Protein AF-A0A3D1VRJ7-F1 (afdb_monomer_lite)

Sequence (347 aa):
MGKGKKTLSARERKLKEERRQKNRKARIVAKWKRAGVITTIAVLILAVLVGIYALTRTVIQNTGIVLRNRVAMSSDNFEVDAAMLSYYFYETYQNEVAAQTNVLYTGIDSARSLKEQDYTSMITWFDFFMDKTTARVSDILLYAEGAKAANTILEDADKKSVDDKLASLAQKAKEKDVSLNTYIASVYGRGVKQKDIRRAMELEILSDKHYQTLDTVHEYTDEELETYYEENAHLIKYAAYKAYTIYDSGITDEENKALAEELAATKSPEEFDTWLATYIPTLYTEANMPSEENIAKMIADTMVKEYSFQSGTALDTFLFETAKNENETTVVTENGRNTVYMVVTLP

Secondary structure (DSSP, 8-state):
---HHHHHHHHHHHHHHHHHHHHHHHHHHHHHHHHHHHHHHHHHHHHHHHHHHHHHHHHHHHHTHHHHTSEEEE-SS-EEEHHHHHHHHHHHHHHHHHT---GGGTT--TTS-GGGSBSSSS-BHHHHHHHHHHHHHHHHHHHHHHHHHTT----HHHHHHHHHHHHHHHHHHHHTTS-HHHHHHHHH-TT--HHHHHHHHHHHHHHHHHHHHHHTS----HHHHHHHHHHTHHHH--EEEEEEE---TTS-HHHHHHHHHHHHT--SHHHHHHHHHHHGGGGS-GGGPPPHHHHHHHHHTTEEEEEPP-SS-HHHHHHHSTT--TT-EEEEEETTEEEEEEEEE--

pLDDT: mean 81.77, std 13.45, range [44.31, 98.31]

Radius of gyration: 44.02 Å; chains: 1; bounding box: 106×58×134 Å

Structure (mmCIF, N/CA/C/O backbone):
data_AF-A0A3D1VRJ7-F1
#
_entry.id   AF-A0A3D1VRJ7-F1
#
loop_
_atom_site.group_PDB
_atom_site.id
_atom_site.type_symbol
_atom_site.label_atom_id
_atom_site.label_alt_id
_atom_site.label_comp_id
_atom_site.label_asym_id
_atom_site.label_entity_id
_atom_site.label_seq_id
_atom_site.pdbx_PDB_ins_code
_atom_site.Cartn_x
_atom_site.Cartn_y
_atom_site.Cartn_z
_atom_site.occupancy
_atom_site.B_iso_or_equiv
_atom_site.auth_seq_id
_atom_site.auth_comp_id
_atom_site.auth_asym_id
_atom_site.auth_atom_id
_atom_site.pdbx_PDB_model_num
ATOM 1 N N . MET A 1 1 ? 81.695 -31.720 -79.069 1.00 44.31 1 MET A N 1
ATOM 2 C CA . MET A 1 1 ? 81.554 -31.305 -77.651 1.00 44.31 1 MET A CA 1
ATOM 3 C C . MET A 1 1 ? 80.343 -30.386 -77.494 1.00 44.31 1 MET A C 1
ATOM 5 O O . MET A 1 1 ? 80.286 -29.342 -78.129 1.00 44.31 1 MET A O 1
ATOM 9 N N . GLY A 1 2 ? 79.334 -30.803 -76.721 1.00 53.09 2 GLY A N 1
ATOM 10 C CA . GLY A 1 2 ? 78.025 -30.145 -76.625 1.00 53.09 2 GLY A CA 1
ATOM 11 C C . GLY A 1 2 ? 77.919 -29.088 -75.520 1.00 53.09 2 GLY A C 1
ATOM 12 O O . GLY A 1 2 ? 77.794 -29.434 -74.347 1.00 53.09 2 GLY A O 1
ATOM 13 N N . LYS A 1 3 ? 77.877 -27.804 -75.901 1.00 50.84 3 LYS A N 1
ATOM 14 C CA . LYS A 1 3 ? 77.525 -26.689 -74.994 1.00 50.84 3 LYS A CA 1
ATOM 15 C C . LYS A 1 3 ? 76.262 -25.904 -75.411 1.00 50.84 3 LYS A C 1
ATOM 17 O O . LYS A 1 3 ? 75.680 -25.235 -74.568 1.00 50.84 3 LYS A O 1
ATOM 22 N N . GLY A 1 4 ? 75.761 -26.058 -76.645 1.00 52.66 4 GLY A N 1
ATOM 23 C CA . GLY A 1 4 ? 74.602 -25.297 -77.163 1.00 52.66 4 GLY A CA 1
ATOM 24 C C . GLY A 1 4 ? 73.203 -25.876 -76.880 1.00 52.66 4 GLY A C 1
ATOM 25 O O . GLY A 1 4 ? 72.240 -25.126 -76.765 1.00 52.66 4 GLY A O 1
ATOM 26 N N . LYS A 1 5 ? 73.056 -27.199 -76.701 1.00 49.56 5 LYS A N 1
ATOM 27 C CA . LYS A 1 5 ? 71.742 -27.820 -76.405 1.00 49.56 5 LYS A CA 1
ATOM 28 C C . LYS A 1 5 ? 71.287 -27.648 -74.947 1.00 49.56 5 LYS A C 1
ATOM 30 O O . LYS A 1 5 ? 70.096 -27.731 -74.667 1.00 49.56 5 LYS A O 1
ATOM 35 N N . LYS A 1 6 ? 72.209 -27.376 -74.013 1.00 53.31 6 LYS A N 1
ATOM 36 C CA . LYS A 1 6 ? 71.880 -27.198 -72.585 1.00 53.31 6 LYS A CA 1
ATOM 37 C C . LYS A 1 6 ? 71.260 -25.823 -72.282 1.00 53.31 6 LYS A C 1
ATOM 39 O O . LYS A 1 6 ? 70.408 -25.733 -71.403 1.00 53.31 6 LYS A O 1
ATOM 44 N N . THR A 1 7 ? 71.603 -24.770 -73.026 1.00 53.84 7 THR A N 1
ATOM 45 C CA . THR A 1 7 ? 71.173 -23.386 -72.738 1.00 53.84 7 THR A CA 1
ATOM 46 C C . THR A 1 7 ? 69.763 -23.060 -73.249 1.00 53.84 7 THR A C 1
ATOM 48 O O . THR A 1 7 ? 68.996 -22.422 -72.528 1.00 53.84 7 THR A O 1
ATOM 51 N N . LEU A 1 8 ? 69.369 -23.573 -74.422 1.00 55.50 8 LEU A N 1
ATOM 52 C CA . LEU A 1 8 ? 67.988 -23.488 -74.935 1.00 55.50 8 LEU A CA 1
ATOM 53 C C . LEU A 1 8 ? 66.992 -24.194 -73.999 1.00 55.50 8 LEU A C 1
ATOM 55 O O . LEU A 1 8 ? 65.990 -23.601 -73.603 1.00 55.50 8 LEU A O 1
ATOM 59 N N . SER A 1 9 ? 67.340 -25.393 -73.512 1.00 63.19 9 SER A N 1
ATOM 60 C CA . SER A 1 9 ? 66.503 -26.124 -72.548 1.00 63.19 9 SER A CA 1
ATOM 61 C C . SER A 1 9 ? 66.367 -25.421 -71.190 1.00 63.19 9 SER A C 1
ATOM 63 O O . SER A 1 9 ? 65.357 -25.581 -70.507 1.00 63.19 9 SER A O 1
ATOM 65 N N . ALA A 1 10 ? 67.360 -24.621 -70.785 1.00 65.31 10 ALA A N 1
ATOM 66 C CA . ALA A 1 10 ? 67.327 -23.886 -69.522 1.00 65.31 10 ALA A CA 1
ATOM 67 C C . ALA A 1 10 ? 66.429 -22.641 -69.612 1.00 65.31 10 ALA A C 1
ATOM 69 O O . ALA A 1 10 ? 65.704 -22.329 -68.667 1.00 65.31 10 ALA A O 1
ATOM 70 N N . ARG A 1 11 ? 66.435 -21.949 -70.760 1.00 68.88 11 ARG A N 1
ATOM 71 C CA . ARG A 1 11 ? 65.613 -20.753 -71.002 1.00 68.88 11 ARG A CA 1
ATOM 72 C C . ARG A 1 11 ? 64.124 -21.092 -71.124 1.00 68.88 11 ARG A C 1
ATOM 74 O O . ARG A 1 11 ? 63.294 -20.401 -70.542 1.00 68.88 11 ARG A O 1
ATOM 81 N N . GLU A 1 12 ? 63.790 -22.195 -71.792 1.00 71.69 12 GLU A N 1
ATOM 82 C CA . GLU A 1 12 ? 62.411 -22.701 -71.878 1.00 71.69 12 GLU A CA 1
ATOM 83 C C . GLU A 1 12 ? 61.874 -23.177 -70.522 1.00 71.69 12 GLU A C 1
ATOM 85 O O . GLU A 1 12 ? 60.715 -22.920 -70.187 1.00 71.69 12 GLU A O 1
ATOM 90 N N . ARG A 1 13 ? 62.720 -23.820 -69.703 1.00 70.44 13 ARG A N 1
ATOM 91 C CA . ARG A 1 13 ? 62.372 -24.204 -68.325 1.00 70.44 13 ARG A CA 1
ATOM 92 C C . ARG A 1 13 ? 62.087 -22.979 -67.455 1.00 70.44 13 ARG A C 1
ATOM 94 O O . ARG A 1 13 ? 61.030 -22.947 -66.830 1.00 70.44 13 ARG A O 1
ATOM 101 N N . LYS A 1 14 ? 62.938 -21.945 -67.507 1.00 75.25 14 LYS A N 1
ATOM 102 C CA . LYS A 1 14 ? 62.710 -20.672 -66.798 1.00 75.25 14 LYS A CA 1
ATOM 103 C C . LYS A 1 14 ? 61.413 -19.986 -67.226 1.00 75.25 14 LYS A C 1
ATOM 105 O O . LYS A 1 14 ? 60.612 -19.625 -66.373 1.00 75.25 14 LYS A O 1
ATOM 110 N N . LEU A 1 15 ? 61.138 -19.887 -68.529 1.00 76.25 15 LEU A N 1
ATOM 111 C CA . LEU A 1 15 ? 59.898 -19.278 -69.030 1.00 76.25 15 LEU A CA 1
ATOM 112 C C . LEU A 1 15 ? 58.645 -20.055 -68.577 1.00 76.25 15 LEU A C 1
ATOM 114 O O . LEU A 1 15 ? 57.605 -19.474 -68.257 1.00 76.25 15 LEU A O 1
ATOM 118 N N . LYS A 1 16 ? 58.730 -21.391 -68.535 1.00 76.12 16 LYS A N 1
ATOM 119 C CA . LYS A 1 16 ? 57.643 -22.261 -68.066 1.00 76.12 16 LYS A CA 1
ATOM 120 C C . LYS A 1 16 ? 57.446 -22.147 -66.552 1.00 76.12 16 LYS A C 1
ATOM 122 O O . LYS A 1 16 ? 56.304 -22.166 -66.094 1.00 76.12 16 LYS A O 1
ATOM 127 N N . GLU A 1 17 ? 58.522 -21.992 -65.786 1.00 75.12 17 GLU A N 1
ATOM 128 C CA . GLU A 1 17 ? 58.489 -21.717 -64.346 1.00 75.12 17 GLU A CA 1
ATOM 129 C C . GLU A 1 17 ? 57.918 -20.331 -64.038 1.00 75.12 17 GLU A C 1
ATOM 131 O O . GLU A 1 17 ? 57.032 -20.231 -63.193 1.00 75.12 17 GLU A O 1
ATOM 136 N N . GLU A 1 18 ? 58.302 -19.289 -64.774 1.00 76.75 18 GLU A N 1
ATOM 137 C CA . GLU A 1 18 ? 57.740 -17.939 -64.650 1.00 76.75 18 GLU A CA 1
ATOM 138 C C . GLU A 1 18 ? 56.249 -17.907 -64.999 1.00 76.75 18 GLU A C 1
ATOM 140 O O . GLU A 1 18 ? 55.449 -17.342 -64.251 1.00 76.75 18 GLU A O 1
ATOM 145 N N . ARG A 1 19 ? 55.826 -18.585 -66.078 1.00 72.75 19 ARG A N 1
ATOM 146 C CA . ARG A 1 19 ? 54.397 -18.753 -66.402 1.00 72.75 19 ARG A CA 1
ATOM 147 C C . ARG A 1 19 ? 53.654 -19.520 -65.310 1.00 72.75 19 ARG A C 1
ATOM 149 O O . ARG A 1 19 ? 52.539 -19.141 -64.954 1.00 72.75 19 ARG A O 1
ATOM 156 N N . ARG A 1 20 ? 54.254 -20.568 -64.734 1.00 73.69 20 ARG A N 1
ATOM 157 C CA . ARG A 1 20 ? 53.674 -21.316 -63.603 1.00 73.69 20 ARG A CA 1
ATOM 158 C C . ARG A 1 20 ? 53.580 -20.458 -62.344 1.00 73.69 20 ARG A C 1
ATOM 160 O O . ARG A 1 20 ? 52.551 -20.504 -61.676 1.00 73.69 20 ARG A O 1
ATOM 167 N N . GLN A 1 21 ? 54.588 -19.644 -62.044 1.00 73.94 21 GLN A N 1
ATOM 168 C CA . GLN A 1 21 ? 54.574 -18.713 -60.917 1.00 73.94 21 GLN A CA 1
ATOM 169 C C . GLN A 1 21 ? 53.549 -17.595 -61.120 1.00 73.94 21 GLN A C 1
ATOM 171 O O . GLN A 1 21 ? 52.787 -17.310 -60.199 1.00 73.94 21 GLN A O 1
ATOM 176 N N . LYS A 1 22 ? 53.453 -17.012 -62.321 1.00 73.56 22 LYS A N 1
ATOM 177 C CA . LYS A 1 22 ? 52.450 -15.993 -62.665 1.00 73.56 22 LYS A CA 1
ATOM 178 C C . LYS A 1 22 ? 51.033 -16.561 -62.582 1.00 73.56 22 LYS A C 1
ATOM 180 O O . LYS A 1 22 ? 50.175 -15.951 -61.952 1.00 73.56 22 LYS A O 1
ATOM 185 N N . ASN A 1 23 ? 50.808 -17.768 -63.103 1.00 71.75 23 ASN A N 1
ATOM 186 C CA . ASN A 1 23 ? 49.519 -18.456 -63.000 1.00 71.75 23 ASN A CA 1
ATOM 187 C C . ASN A 1 23 ? 49.188 -18.859 -61.554 1.00 71.75 23 ASN A C 1
ATOM 189 O O . ASN A 1 23 ? 48.031 -18.778 -61.149 1.00 71.75 23 ASN A O 1
ATOM 193 N N . ARG A 1 24 ? 50.182 -19.249 -60.747 1.00 70.25 24 ARG A N 1
ATOM 194 C CA . ARG A 1 24 ? 50.008 -19.544 -59.316 1.00 70.25 24 ARG A CA 1
ATOM 195 C C . ARG A 1 24 ? 49.663 -18.278 -58.527 1.00 70.25 24 ARG A C 1
ATOM 197 O O . ARG A 1 24 ? 48.702 -18.306 -57.766 1.00 70.25 24 ARG A O 1
ATOM 204 N N . LYS A 1 25 ? 50.366 -17.163 -58.759 1.00 70.81 25 LYS A N 1
ATOM 205 C CA . LYS A 1 25 ? 50.058 -15.852 -58.161 1.00 70.81 25 LYS A CA 1
ATOM 206 C C . LYS A 1 25 ? 48.669 -15.358 -58.581 1.00 70.81 25 LYS A C 1
ATOM 208 O O . LYS A 1 25 ? 47.887 -14.984 -57.719 1.00 70.81 25 LYS A O 1
ATOM 213 N N . ALA A 1 26 ? 48.310 -15.455 -59.863 1.00 69.62 26 ALA A N 1
ATOM 214 C CA . ALA A 1 26 ? 46.984 -15.078 -60.359 1.00 69.62 26 ALA A CA 1
ATOM 215 C C . ALA A 1 26 ? 45.858 -15.935 -59.754 1.00 69.62 26 ALA A C 1
ATOM 217 O O . ALA A 1 26 ? 44.822 -15.400 -59.372 1.00 69.62 26 ALA A O 1
ATOM 218 N N . ARG A 1 27 ? 46.068 -17.252 -59.595 1.00 68.50 27 ARG A N 1
ATOM 219 C CA . ARG A 1 27 ? 45.111 -18.145 -58.916 1.00 68.50 27 ARG A CA 1
ATOM 220 C C . ARG A 1 27 ? 44.956 -17.813 -57.435 1.00 68.50 27 ARG A C 1
ATOM 222 O O . ARG A 1 27 ? 43.841 -17.859 -56.932 1.00 68.50 27 ARG A O 1
ATOM 229 N N . ILE A 1 28 ? 46.047 -17.473 -56.749 1.00 68.19 28 ILE A N 1
ATOM 230 C CA . ILE A 1 28 ? 46.012 -17.046 -55.345 1.00 68.19 28 ILE A CA 1
ATOM 231 C C . ILE A 1 28 ? 45.245 -15.723 -55.228 1.00 68.19 28 ILE A C 1
ATOM 233 O O . ILE A 1 28 ? 44.283 -15.658 -54.474 1.00 68.19 28 ILE A O 1
ATOM 237 N N . VAL A 1 29 ? 45.573 -14.710 -56.036 1.00 67.50 29 VAL A N 1
ATOM 238 C CA . VAL A 1 29 ? 44.866 -13.415 -56.043 1.00 67.50 29 VAL A CA 1
ATOM 239 C C . VAL A 1 29 ? 43.382 -13.580 -56.391 1.00 67.50 29 VAL A C 1
ATOM 241 O O . VAL A 1 29 ? 42.537 -12.975 -55.743 1.00 67.50 29 VAL A O 1
ATOM 244 N N . ALA A 1 30 ? 43.032 -14.428 -57.362 1.00 66.81 30 ALA A N 1
ATOM 245 C CA . ALA A 1 30 ? 41.636 -14.714 -57.698 1.00 66.81 30 ALA A CA 1
ATOM 246 C C . ALA A 1 30 ? 40.890 -15.429 -56.559 1.00 66.81 30 ALA A C 1
ATOM 248 O O . ALA A 1 30 ? 39.724 -15.123 -56.318 1.00 66.81 30 ALA A O 1
ATOM 249 N N . LYS A 1 31 ? 41.551 -16.343 -55.832 1.00 63.00 31 LYS A N 1
ATOM 250 C CA . LYS A 1 31 ? 40.994 -16.966 -54.621 1.00 63.00 31 LYS A CA 1
ATOM 251 C C . LYS A 1 31 ? 40.761 -15.937 -53.517 1.00 63.00 31 LYS A C 1
ATOM 253 O O . LYS A 1 31 ? 39.675 -15.934 -52.959 1.00 63.00 31 LYS A O 1
ATOM 258 N N . TRP A 1 32 ? 41.712 -15.038 -53.261 1.00 52.97 32 TRP A N 1
ATOM 259 C CA . TRP A 1 32 ? 41.557 -13.969 -52.265 1.00 52.97 32 TRP A CA 1
ATOM 260 C C . TRP A 1 32 ? 40.474 -12.958 -52.648 1.00 52.97 32 TRP A C 1
ATOM 262 O O . TRP A 1 32 ? 39.692 -12.564 -51.793 1.00 52.97 32 TRP A O 1
ATOM 272 N N . LYS A 1 33 ? 40.352 -12.595 -53.932 1.00 60.28 33 LYS A N 1
ATOM 273 C CA . LYS A 1 33 ? 39.256 -11.740 -54.419 1.00 60.28 33 LYS A CA 1
ATOM 274 C C . LYS A 1 33 ? 37.890 -12.413 -54.265 1.00 60.28 33 LYS A C 1
ATOM 276 O O . LYS A 1 33 ? 36.957 -11.777 -53.796 1.00 60.28 33 LYS A O 1
ATOM 281 N N . ARG A 1 34 ? 37.768 -13.699 -54.618 1.00 56.28 34 ARG A N 1
ATOM 282 C CA . ARG A 1 34 ? 36.523 -14.469 -54.435 1.00 56.28 34 ARG A CA 1
ATOM 283 C C . ARG A 1 34 ? 36.185 -14.666 -52.959 1.00 56.28 34 ARG A C 1
ATOM 285 O O . ARG A 1 34 ? 35.033 -14.494 -52.596 1.00 56.28 34 ARG A O 1
ATOM 292 N N . ALA A 1 35 ? 37.175 -14.978 -52.125 1.00 50.88 35 ALA A N 1
ATOM 293 C CA . ALA A 1 35 ? 37.000 -15.088 -50.681 1.00 50.88 35 ALA A CA 1
ATOM 294 C C . ALA A 1 35 ? 36.560 -13.749 -50.077 1.00 50.88 35 ALA A C 1
ATOM 296 O O . ALA A 1 35 ? 35.594 -13.729 -49.333 1.00 50.88 35 ALA A O 1
ATOM 297 N N . GLY A 1 36 ? 37.182 -12.633 -50.474 1.00 47.94 36 GLY A N 1
ATOM 298 C CA . GLY A 1 36 ? 36.769 -11.292 -50.059 1.00 47.94 36 GLY A CA 1
ATOM 299 C C . GLY A 1 36 ? 35.314 -10.990 -50.422 1.00 47.94 36 GLY A C 1
ATOM 300 O O . GLY A 1 36 ? 34.548 -10.602 -49.552 1.00 47.94 36 GLY A O 1
ATOM 301 N N . VAL A 1 37 ? 34.904 -11.259 -51.668 1.00 59.66 37 VAL A N 1
ATOM 302 C CA . VAL A 1 37 ? 33.509 -11.070 -52.114 1.00 59.66 37 VAL A CA 1
ATOM 303 C C . VAL A 1 37 ? 32.532 -11.961 -51.335 1.00 59.66 37 VAL A C 1
ATOM 305 O O . VAL A 1 37 ? 31.490 -11.478 -50.904 1.00 59.66 37 VAL A O 1
ATOM 308 N N . ILE A 1 38 ? 32.863 -13.236 -51.108 1.00 60.28 38 ILE A N 1
ATOM 309 C CA . ILE A 1 38 ? 32.020 -14.166 -50.337 1.00 60.28 38 ILE A CA 1
ATOM 310 C C . ILE A 1 38 ? 31.891 -13.706 -48.880 1.00 60.28 38 ILE A C 1
ATOM 312 O O . ILE A 1 38 ? 30.784 -13.684 -48.350 1.00 60.28 38 ILE A O 1
ATOM 316 N N . THR A 1 39 ? 32.991 -13.290 -48.246 1.00 55.44 39 THR A N 1
ATOM 317 C CA . THR A 1 39 ? 32.977 -12.768 -46.874 1.00 55.44 39 THR A CA 1
ATOM 318 C C . THR A 1 39 ? 32.141 -11.494 -46.775 1.00 55.44 39 THR A C 1
ATOM 320 O O . THR A 1 39 ? 31.329 -11.376 -45.864 1.00 55.44 39 THR A O 1
ATOM 323 N N . THR A 1 40 ? 32.266 -10.563 -47.726 1.00 50.72 40 THR A N 1
ATOM 324 C CA . THR A 1 40 ? 31.440 -9.346 -47.752 1.00 50.72 40 THR A CA 1
ATOM 325 C C . THR A 1 40 ? 29.952 -9.672 -47.896 1.00 50.72 40 THR A C 1
ATOM 327 O O . THR A 1 40 ? 29.136 -9.115 -47.167 1.00 50.72 40 THR A O 1
ATOM 330 N N . ILE A 1 41 ? 29.586 -10.610 -48.777 1.00 56.09 41 ILE A N 1
ATOM 331 C CA . ILE A 1 41 ? 28.193 -11.054 -48.938 1.00 56.09 41 ILE A CA 1
ATOM 332 C C . ILE A 1 41 ? 27.674 -11.714 -47.650 1.00 56.09 41 ILE A C 1
ATOM 334 O O . ILE A 1 41 ? 26.566 -11.411 -47.216 1.00 56.09 41 ILE A O 1
ATOM 338 N N . ALA A 1 42 ? 28.474 -12.564 -47.001 1.00 49.53 42 ALA A N 1
ATOM 339 C CA . ALA A 1 42 ? 28.093 -13.217 -45.749 1.00 49.53 42 ALA A CA 1
ATOM 340 C C . ALA A 1 42 ? 27.849 -12.211 -44.609 1.00 49.53 42 ALA A C 1
ATOM 342 O O . ALA A 1 42 ? 26.870 -12.343 -43.875 1.00 49.53 42 ALA A O 1
ATOM 343 N N . VAL A 1 43 ? 28.687 -11.175 -44.492 1.00 62.59 43 VAL A N 1
ATOM 344 C CA . VAL A 1 43 ? 28.514 -10.099 -43.498 1.00 62.59 43 VAL A CA 1
ATOM 345 C C . VAL A 1 43 ? 27.243 -9.290 -43.766 1.00 62.59 43 VAL A C 1
ATOM 347 O O . VAL A 1 43 ? 26.507 -8.989 -42.828 1.00 62.59 43 VAL A O 1
ATOM 350 N N . LEU A 1 44 ? 26.939 -8.980 -45.031 1.00 56.94 44 LEU A N 1
ATOM 351 C CA . LEU A 1 44 ? 25.709 -8.271 -45.396 1.00 56.94 44 LEU A CA 1
ATOM 352 C C . LEU A 1 44 ? 24.454 -9.094 -45.080 1.00 56.94 44 LEU A C 1
ATOM 354 O O . LEU A 1 44 ? 23.499 -8.556 -44.526 1.00 56.94 44 LEU A O 1
ATOM 358 N N . ILE A 1 45 ? 24.466 -10.400 -45.364 1.00 58.59 45 ILE A N 1
ATOM 359 C CA . ILE A 1 45 ? 23.358 -11.302 -45.014 1.00 58.59 45 ILE A CA 1
ATOM 360 C C . ILE A 1 45 ? 23.174 -11.357 -43.494 1.00 58.59 45 ILE A C 1
ATOM 362 O O . ILE A 1 45 ? 22.048 -11.245 -43.015 1.00 58.59 45 ILE A O 1
ATOM 366 N N . LEU A 1 46 ? 24.260 -11.468 -42.724 1.00 58.41 46 LEU A N 1
ATOM 367 C CA . LEU A 1 46 ? 24.192 -11.475 -41.263 1.00 58.41 46 LEU A CA 1
ATOM 368 C C . LEU A 1 46 ? 23.615 -10.159 -40.714 1.00 58.41 46 LEU A C 1
ATOM 370 O O . LEU A 1 46 ? 22.747 -10.191 -39.847 1.00 58.41 46 LEU A O 1
ATOM 374 N N . ALA A 1 47 ? 24.037 -9.009 -41.248 1.00 62.53 47 ALA A N 1
ATOM 375 C CA . ALA A 1 47 ? 23.511 -7.702 -40.854 1.00 62.53 47 ALA A CA 1
ATOM 376 C C . ALA A 1 47 ? 22.009 -7.563 -41.159 1.00 62.53 47 ALA A C 1
ATOM 378 O O . ALA A 1 47 ? 21.256 -7.065 -40.324 1.00 62.53 47 ALA A O 1
ATOM 379 N N . VAL A 1 48 ? 21.556 -8.062 -42.314 1.00 65.25 48 VAL A N 1
ATOM 380 C CA . VAL A 1 48 ? 20.130 -8.100 -42.674 1.00 65.25 48 VAL A CA 1
ATOM 381 C C . VAL A 1 48 ? 19.351 -9.022 -41.735 1.00 65.25 48 VAL A C 1
ATOM 383 O O . VAL A 1 48 ? 18.290 -8.635 -41.260 1.00 65.25 48 VAL A O 1
ATOM 386 N N . LEU A 1 49 ? 19.875 -10.204 -41.402 1.00 52.94 49 LEU A N 1
ATOM 387 C CA . LEU A 1 49 ? 19.225 -11.129 -40.468 1.00 52.94 49 LEU A CA 1
ATOM 388 C C . LEU A 1 49 ? 19.139 -10.558 -39.047 1.00 52.94 49 LEU A C 1
ATOM 390 O O . LEU A 1 49 ? 18.098 -10.687 -38.410 1.00 52.94 49 LEU A O 1
ATOM 394 N N . VAL A 1 50 ? 20.185 -9.879 -38.567 1.00 69.06 50 VAL A N 1
ATOM 395 C CA . VAL A 1 50 ? 20.166 -9.165 -37.280 1.00 69.06 50 VAL A CA 1
ATOM 396 C C . VAL A 1 50 ? 19.171 -8.003 -37.318 1.00 69.06 50 VAL A C 1
ATOM 398 O O . VAL A 1 50 ? 18.417 -7.824 -36.366 1.00 69.06 50 VAL A O 1
ATOM 401 N N . GLY A 1 51 ? 19.107 -7.256 -38.424 1.00 57.97 51 GLY A N 1
ATOM 402 C CA . GLY A 1 51 ? 18.124 -6.190 -38.630 1.00 57.97 51 GLY A CA 1
ATOM 403 C C . GLY A 1 51 ? 16.684 -6.707 -38.645 1.00 57.97 51 GLY A C 1
ATOM 404 O O . GLY A 1 51 ? 15.824 -6.145 -37.973 1.00 57.97 51 GLY A O 1
ATOM 405 N N . ILE A 1 52 ? 16.423 -7.822 -39.335 1.00 60.62 52 ILE A N 1
ATOM 406 C CA . ILE A 1 52 ? 15.121 -8.502 -39.342 1.00 60.62 52 ILE A CA 1
ATOM 407 C C . ILE A 1 52 ? 14.799 -9.044 -37.949 1.00 60.62 52 ILE A C 1
ATOM 409 O O . ILE A 1 52 ? 13.671 -8.894 -37.492 1.00 60.62 52 ILE A O 1
ATOM 413 N N . TYR A 1 53 ? 15.762 -9.629 -37.238 1.00 55.69 53 TYR A N 1
ATOM 414 C CA . TYR A 1 53 ? 15.569 -10.118 -35.873 1.00 55.69 53 TYR A CA 1
ATOM 415 C C . TYR A 1 53 ? 15.253 -8.980 -34.890 1.00 55.69 53 TYR A C 1
ATOM 417 O O . TYR A 1 53 ? 14.323 -9.087 -34.095 1.00 55.69 53 TYR A O 1
ATOM 425 N N . ALA A 1 54 ? 15.967 -7.857 -34.974 1.00 62.47 54 ALA A N 1
ATOM 426 C CA . ALA A 1 54 ? 15.686 -6.670 -34.175 1.00 62.47 54 ALA A CA 1
ATOM 427 C C . ALA A 1 54 ? 14.311 -6.077 -34.522 1.00 62.47 54 ALA A C 1
ATOM 429 O O . ALA A 1 54 ? 13.520 -5.800 -33.626 1.00 62.47 54 ALA A O 1
ATOM 430 N N . LEU A 1 55 ? 13.977 -5.951 -35.810 1.00 58.38 55 LEU A N 1
ATOM 431 C CA . LEU A 1 55 ? 12.676 -5.452 -36.258 1.00 58.38 55 LEU A CA 1
ATOM 432 C C . LEU A 1 55 ? 11.534 -6.366 -35.800 1.00 58.38 55 LEU A C 1
ATOM 434 O O . LEU A 1 55 ? 10.548 -5.888 -35.249 1.00 58.38 55 LEU A O 1
ATOM 438 N N . THR A 1 56 ? 11.679 -7.680 -35.974 1.00 57.25 56 THR A N 1
ATOM 439 C CA . THR A 1 56 ? 10.680 -8.667 -35.544 1.00 57.25 56 THR A CA 1
ATOM 440 C C . THR A 1 56 ? 10.525 -8.680 -34.030 1.00 57.25 56 THR A C 1
ATOM 442 O O . THR A 1 56 ? 9.392 -8.687 -33.567 1.00 57.25 56 THR A O 1
ATOM 445 N N . ARG A 1 57 ? 11.602 -8.569 -33.240 1.00 62.94 57 ARG A N 1
ATOM 446 C CA . ARG A 1 57 ? 11.523 -8.380 -31.778 1.00 62.94 57 ARG A CA 1
ATOM 447 C C . ARG A 1 57 ? 10.682 -7.157 -31.414 1.00 62.94 57 ARG A C 1
ATOM 449 O O . ARG A 1 57 ? 9.760 -7.289 -30.614 1.00 62.94 57 ARG A O 1
ATOM 456 N N . THR A 1 58 ? 10.948 -6.001 -32.018 1.00 61.94 58 THR A N 1
ATOM 457 C CA . THR A 1 58 ? 10.216 -4.759 -31.721 1.00 61.94 58 THR A CA 1
ATOM 458 C C . THR A 1 58 ? 8.754 -4.843 -32.162 1.00 61.94 58 THR A C 1
ATOM 460 O O . THR A 1 58 ? 7.859 -4.434 -31.427 1.00 61.94 58 THR A O 1
ATOM 463 N N . VAL A 1 59 ? 8.482 -5.428 -33.332 1.00 62.47 59 VAL A N 1
ATOM 464 C CA . VAL A 1 59 ? 7.119 -5.635 -33.842 1.00 62.47 59 VAL A CA 1
ATOM 465 C C . VAL A 1 59 ? 6.349 -6.610 -32.949 1.00 62.47 59 VAL A C 1
ATOM 467 O O . VAL A 1 59 ? 5.234 -6.300 -32.536 1.00 62.47 59 VAL A O 1
ATOM 470 N N . ILE A 1 60 ? 6.949 -7.742 -32.571 1.00 62.50 60 ILE A N 1
ATOM 471 C CA . ILE A 1 60 ? 6.346 -8.742 -31.677 1.00 62.50 60 ILE A CA 1
ATOM 472 C C . ILE A 1 60 ? 6.080 -8.137 -30.292 1.00 62.50 60 ILE A C 1
ATOM 474 O O . ILE A 1 60 ? 4.984 -8.307 -29.759 1.00 62.50 60 ILE A O 1
ATOM 478 N N . GLN A 1 61 ? 7.018 -7.368 -29.735 1.00 68.88 61 GLN A N 1
ATOM 479 C CA . GLN A 1 61 ? 6.812 -6.643 -28.476 1.00 68.88 61 GLN A CA 1
ATOM 480 C C . GLN A 1 61 ? 5.654 -5.643 -28.585 1.00 68.88 61 GLN A C 1
ATOM 482 O O . GLN A 1 61 ? 4.779 -5.624 -27.724 1.00 68.88 61 GLN A O 1
ATOM 487 N N . ASN A 1 62 ? 5.575 -4.884 -29.681 1.00 72.19 62 ASN A N 1
ATOM 488 C CA . ASN A 1 62 ? 4.494 -3.926 -29.921 1.00 72.19 62 ASN A CA 1
ATOM 489 C C . ASN A 1 62 ? 3.129 -4.593 -30.129 1.00 72.19 62 ASN A C 1
ATOM 491 O O . ASN A 1 62 ? 2.097 -3.969 -29.856 1.00 72.19 62 ASN A O 1
ATOM 495 N N . THR A 1 63 ? 3.095 -5.846 -30.599 1.00 72.88 63 THR A N 1
ATOM 496 C CA . THR A 1 63 ? 1.841 -6.602 -30.698 1.00 72.88 63 THR A CA 1
ATOM 497 C C . THR A 1 63 ? 1.300 -6.988 -29.326 1.00 72.88 63 THR A C 1
ATOM 499 O O . THR A 1 63 ? 0.084 -7.008 -29.167 1.00 72.88 63 THR A O 1
ATOM 502 N N . GLY A 1 64 ? 2.165 -7.264 -28.341 1.00 77.19 64 GLY A N 1
ATOM 503 C CA . GLY A 1 64 ? 1.785 -7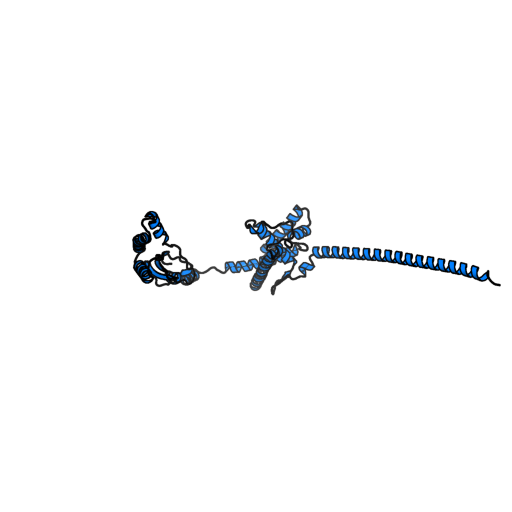.753 -27.010 1.00 77.19 64 GLY A CA 1
ATOM 504 C C . GLY A 1 64 ? 1.417 -9.239 -26.949 1.00 77.19 64 GLY A C 1
ATOM 505 O O . GLY A 1 64 ? 0.932 -9.701 -25.923 1.00 77.19 64 GLY A O 1
ATOM 506 N N . ILE A 1 65 ? 1.611 -10.004 -28.032 1.00 76.81 65 ILE A N 1
ATOM 507 C CA . ILE A 1 65 ? 1.275 -11.442 -28.076 1.00 76.81 65 ILE A CA 1
ATOM 508 C C . ILE A 1 65 ? 2.042 -12.227 -27.003 1.00 76.81 65 ILE A C 1
ATOM 510 O O . ILE A 1 65 ? 1.464 -13.065 -26.324 1.00 76.81 65 ILE A O 1
ATOM 514 N N . VAL A 1 66 ? 3.324 -11.912 -26.804 1.00 75.69 66 VAL A N 1
ATOM 515 C CA . VAL A 1 66 ? 4.150 -12.562 -25.775 1.00 75.69 66 VAL A CA 1
ATOM 516 C C . VAL A 1 66 ? 3.655 -12.243 -24.363 1.00 75.69 66 VAL A C 1
ATOM 518 O O . VAL A 1 66 ? 3.712 -13.111 -23.502 1.00 75.69 66 VAL A O 1
ATOM 521 N N . LEU A 1 67 ? 3.155 -11.024 -24.128 1.00 75.81 67 LEU A N 1
ATOM 522 C CA . LEU A 1 67 ? 2.653 -10.626 -22.812 1.00 75.81 67 LEU A CA 1
ATOM 523 C C . LEU A 1 67 ? 1.386 -11.404 -22.443 1.00 75.81 67 LEU A C 1
ATOM 525 O O . LEU A 1 67 ? 1.320 -11.984 -21.369 1.00 75.81 67 LEU A O 1
ATOM 529 N N . ARG A 1 68 ? 0.426 -11.485 -23.370 1.00 88.69 68 ARG A N 1
ATOM 530 C CA . ARG A 1 68 ? -0.842 -12.201 -23.155 1.00 88.69 68 ARG A CA 1
ATOM 531 C C . ARG A 1 68 ? -0.702 -13.717 -23.033 1.00 88.69 68 ARG A C 1
ATOM 533 O O . ARG A 1 68 ? -1.562 -14.353 -22.448 1.00 88.69 68 ARG A O 1
ATOM 540 N N . ASN A 1 69 ? 0.364 -14.292 -23.587 1.00 73.88 69 ASN A N 1
ATOM 541 C CA . ASN A 1 69 ? 0.620 -15.732 -23.506 1.00 73.88 69 ASN A CA 1
ATOM 542 C C . ASN A 1 69 ? 1.494 -16.117 -22.302 1.00 73.88 69 ASN A C 1
ATOM 544 O O . ASN A 1 69 ? 1.876 -17.278 -22.173 1.00 73.88 69 ASN A O 1
ATOM 548 N N . ARG A 1 70 ? 1.863 -15.153 -21.450 1.00 73.12 70 ARG A N 1
ATOM 549 C CA . ARG A 1 70 ? 2.641 -15.398 -20.239 1.00 73.12 70 ARG A CA 1
ATOM 550 C C . ARG A 1 70 ? 1.781 -15.077 -19.027 1.00 73.12 70 ARG A C 1
ATOM 552 O O . ARG A 1 70 ? 1.618 -13.905 -18.694 1.00 73.12 70 ARG A O 1
ATOM 559 N N . VAL A 1 71 ? 1.299 -16.119 -18.360 1.00 78.44 71 VAL A N 1
ATOM 560 C CA . VAL A 1 71 ? 0.701 -15.999 -17.027 1.00 78.44 71 VAL A CA 1
ATOM 561 C C . VAL A 1 71 ? 1.778 -15.485 -16.076 1.00 78.44 71 VAL A C 1
ATOM 563 O O . VAL A 1 71 ? 2.889 -16.022 -16.036 1.00 78.44 71 VAL A O 1
ATOM 566 N N . ALA A 1 72 ? 1.480 -14.387 -15.390 1.00 71.50 72 ALA A N 1
ATOM 567 C CA . ALA A 1 72 ? 2.371 -13.786 -14.412 1.00 71.50 72 ALA A CA 1
ATOM 568 C C . ALA A 1 72 ? 1.967 -14.187 -12.991 1.00 71.50 72 ALA A C 1
ATOM 570 O O . ALA A 1 72 ? 2.837 -14.510 -12.189 1.00 71.50 72 ALA A O 1
ATOM 571 N N . MET A 1 73 ? 0.661 -14.199 -12.712 1.00 80.75 73 MET A N 1
ATOM 572 C CA . MET A 1 73 ? 0.061 -14.634 -11.451 1.00 80.75 73 MET A CA 1
ATOM 573 C C . MET A 1 73 ? -1.294 -15.290 -11.735 1.00 80.75 73 MET A C 1
ATOM 575 O O . MET A 1 73 ? -1.933 -14.972 -12.740 1.00 80.75 73 MET A O 1
ATOM 579 N N . SER A 1 74 ? -1.734 -16.199 -10.872 1.00 70.50 74 SER A N 1
ATOM 580 C CA . SER A 1 74 ? -3.002 -16.914 -11.038 1.00 70.50 74 SER A CA 1
ATOM 581 C C . SER A 1 74 ? -3.546 -17.409 -9.703 1.00 70.50 74 SER A C 1
ATOM 583 O O . SER A 1 74 ? -2.781 -17.652 -8.770 1.00 70.50 74 SER A O 1
ATOM 585 N N . SER A 1 75 ? -4.855 -17.611 -9.664 1.00 66.56 75 SER A N 1
ATOM 586 C CA . SER A 1 75 ? -5.588 -18.399 -8.675 1.00 66.56 75 SER A CA 1
ATOM 587 C C . SER A 1 75 ? -6.249 -19.595 -9.375 1.00 66.56 75 SER A C 1
ATOM 589 O O . SER A 1 75 ? -5.949 -19.880 -10.537 1.00 66.56 75 SER A O 1
ATOM 591 N N . ASP A 1 76 ? -7.148 -20.304 -8.692 1.00 66.81 76 ASP A N 1
ATOM 592 C CA . ASP A 1 76 ? -7.832 -21.472 -9.258 1.00 66.81 76 ASP A CA 1
ATOM 593 C C . ASP A 1 76 ? -8.716 -21.117 -10.464 1.00 66.81 76 ASP A C 1
ATOM 595 O O . ASP A 1 76 ? -8.866 -21.913 -11.393 1.00 66.81 76 ASP A O 1
ATOM 599 N N . ASN A 1 77 ? -9.314 -19.924 -10.458 1.00 79.25 77 ASN A N 1
ATOM 600 C CA . ASN A 1 77 ? -10.320 -19.511 -11.428 1.00 79.25 77 ASN A CA 1
ATOM 601 C C . ASN A 1 77 ? -9.967 -18.246 -12.217 1.00 79.25 77 ASN A C 1
ATOM 603 O O . ASN A 1 77 ? -10.685 -17.924 -13.170 1.00 79.25 77 ASN A O 1
ATOM 607 N N . PHE A 1 78 ? -8.892 -17.544 -11.854 1.00 80.75 78 PHE A N 1
ATOM 608 C CA . PHE A 1 78 ? -8.487 -16.296 -12.494 1.00 80.75 78 PHE A CA 1
ATOM 609 C C . PHE A 1 78 ? -6.995 -16.282 -12.829 1.00 80.75 78 PHE A C 1
ATOM 611 O O . PHE A 1 78 ? -6.153 -16.803 -12.102 1.00 80.75 78 PHE A O 1
ATOM 618 N N . GLU A 1 79 ? -6.657 -15.631 -13.941 1.00 82.56 79 GLU A N 1
ATOM 619 C CA . GLU A 1 79 ? -5.279 -15.453 -14.392 1.00 82.56 79 GLU A CA 1
ATOM 620 C C . GLU A 1 79 ? -4.994 -13.985 -14.703 1.00 82.56 79 GLU A C 1
ATOM 622 O O . GLU A 1 79 ? -5.764 -13.302 -15.387 1.00 82.56 79 GLU A O 1
ATOM 627 N N . VAL A 1 80 ? -3.821 -13.535 -14.265 1.00 80.00 80 VAL A N 1
ATOM 628 C CA . VAL A 1 80 ? -3.237 -12.242 -14.604 1.00 80.00 80 VAL A CA 1
ATOM 629 C C . VAL A 1 80 ? -2.040 -12.495 -15.509 1.00 80.00 80 VAL A C 1
ATOM 631 O O . VAL A 1 80 ? -0.991 -12.994 -15.091 1.00 80.00 80 VAL A O 1
ATOM 634 N N . ASP A 1 81 ? -2.202 -12.155 -16.785 1.00 84.44 81 ASP A N 1
ATOM 635 C CA . ASP A 1 81 ? -1.117 -12.222 -17.760 1.00 84.44 81 ASP A CA 1
ATOM 636 C C . ASP A 1 81 ? -0.158 -11.025 -17.628 1.00 84.44 81 ASP A C 1
ATOM 638 O O . ASP A 1 81 ? -0.423 -10.037 -16.938 1.00 84.44 81 ASP A O 1
ATOM 642 N N . ALA A 1 82 ? 0.990 -11.092 -18.300 1.00 81.94 82 ALA A N 1
ATOM 643 C CA . ALA A 1 82 ? 2.000 -10.045 -18.200 1.00 81.94 82 ALA A CA 1
ATOM 644 C C . ALA A 1 82 ? 1.548 -8.685 -18.778 1.00 81.94 82 ALA A C 1
ATOM 646 O O . ALA A 1 82 ? 2.184 -7.672 -18.484 1.00 81.94 82 ALA A O 1
ATOM 647 N N . ALA A 1 83 ? 0.482 -8.623 -19.592 1.00 91.25 83 ALA A N 1
ATOM 648 C CA . ALA A 1 83 ? -0.076 -7.351 -20.060 1.00 91.25 83 ALA A CA 1
ATOM 649 C C . ALA A 1 83 ? -0.944 -6.702 -18.972 1.00 91.25 83 ALA A C 1
ATOM 651 O O . ALA A 1 83 ? -0.820 -5.499 -18.743 1.00 91.25 83 ALA A O 1
ATOM 652 N N . MET A 1 84 ? -1.759 -7.499 -18.274 1.00 93.31 84 MET A N 1
ATOM 653 C CA . MET A 1 84 ? -2.514 -7.055 -17.098 1.00 93.31 84 MET A CA 1
ATOM 654 C C . MET A 1 84 ? -1.573 -6.632 -15.961 1.00 93.31 84 MET A C 1
ATOM 656 O O . MET A 1 84 ? -1.735 -5.546 -15.413 1.00 93.31 84 MET A O 1
ATOM 660 N N . LEU A 1 85 ? -0.525 -7.416 -15.673 1.00 90.56 85 LEU A N 1
ATOM 661 C CA . LEU A 1 85 ? 0.470 -7.056 -14.655 1.00 90.56 85 LEU A CA 1
ATOM 662 C C . LEU A 1 85 ? 1.189 -5.739 -14.988 1.00 90.56 85 LEU A C 1
ATOM 664 O O . LEU A 1 85 ? 1.436 -4.932 -14.098 1.00 90.56 85 LEU A O 1
ATOM 668 N N . SER A 1 86 ? 1.494 -5.491 -16.268 1.00 93.50 86 SER A N 1
ATOM 669 C CA . SER A 1 86 ? 2.072 -4.213 -16.707 1.00 93.50 86 SER A CA 1
ATOM 670 C C . SER A 1 86 ? 1.122 -3.047 -16.424 1.00 93.50 86 SER A C 1
ATOM 672 O O . SER A 1 86 ? 1.558 -2.015 -15.924 1.00 93.50 86 SER A O 1
ATOM 674 N N . TYR A 1 87 ? -0.177 -3.210 -16.693 1.00 96.50 87 TYR A N 1
ATOM 675 C CA . TYR A 1 87 ? -1.180 -2.202 -16.345 1.00 96.50 87 TYR A CA 1
ATOM 676 C C . TYR A 1 87 ? -1.209 -1.926 -14.833 1.00 96.50 87 TYR A C 1
ATOM 678 O O . TYR A 1 87 ? -1.042 -0.772 -14.437 1.00 96.50 87 TYR A O 1
ATOM 686 N N . TYR A 1 88 ? -1.322 -2.966 -13.998 1.00 94.50 88 TYR A N 1
ATOM 687 C CA . TYR A 1 88 ? -1.336 -2.808 -12.540 1.00 94.50 88 TYR A CA 1
ATOM 688 C C . TYR A 1 88 ? -0.054 -2.163 -12.009 1.00 94.50 88 TYR A C 1
ATOM 690 O O . TYR A 1 88 ? -0.131 -1.285 -11.156 1.00 94.50 88 TYR A O 1
ATOM 698 N N . PHE A 1 89 ? 1.112 -2.533 -12.549 1.00 93.75 89 PHE A N 1
ATOM 699 C CA . PHE A 1 89 ? 2.393 -1.937 -12.165 1.00 93.75 89 PHE A CA 1
ATOM 700 C C . PHE A 1 89 ? 2.398 -0.425 -12.369 1.00 93.75 89 PHE A C 1
ATOM 702 O O . PHE A 1 89 ? 2.770 0.329 -11.471 1.00 93.75 89 PHE A O 1
ATOM 709 N N . TYR A 1 90 ? 1.971 0.029 -13.547 1.00 93.00 90 TYR A N 1
ATOM 710 C CA . TYR A 1 90 ? 1.958 1.453 -13.846 1.00 93.00 90 TYR A CA 1
ATOM 711 C C . TYR A 1 90 ? 0.873 2.198 -13.065 1.00 93.00 90 TYR A C 1
ATOM 713 O O . TYR A 1 90 ? 1.146 3.310 -12.637 1.00 93.00 90 TYR A O 1
ATOM 721 N N . GLU A 1 91 ? -0.304 1.622 -12.803 1.00 93.81 91 GLU A N 1
ATOM 722 C CA . GLU A 1 91 ? -1.276 2.267 -11.902 1.00 93.81 91 GLU A CA 1
ATOM 723 C C . GLU A 1 91 ? -0.723 2.380 -10.471 1.00 93.81 91 GLU A C 1
ATOM 725 O O . GLU A 1 91 ? -0.814 3.449 -9.878 1.00 93.81 91 GLU A O 1
ATOM 730 N N . THR A 1 92 ? -0.083 1.333 -9.935 1.00 90.38 92 THR A N 1
ATOM 731 C CA . THR A 1 92 ? 0.581 1.380 -8.618 1.00 90.38 92 THR A CA 1
ATOM 732 C C . THR A 1 92 ? 1.650 2.472 -8.580 1.00 90.38 92 THR A C 1
ATOM 734 O O . THR A 1 92 ? 1.642 3.312 -7.686 1.00 90.38 92 THR A O 1
ATOM 737 N N . TYR A 1 93 ? 2.529 2.520 -9.585 1.00 89.69 93 TYR A N 1
ATOM 738 C CA . TYR A 1 93 ? 3.551 3.561 -9.697 1.00 89.69 93 TYR A CA 1
ATOM 739 C C . TYR A 1 93 ? 2.942 4.968 -9.753 1.00 89.69 93 TYR A C 1
ATOM 741 O O . TYR A 1 93 ? 3.363 5.853 -9.011 1.00 89.69 93 TYR A O 1
ATOM 749 N N . GLN A 1 94 ? 1.945 5.185 -10.616 1.00 88.12 94 GLN A N 1
ATOM 750 C CA . GLN A 1 94 ? 1.340 6.504 -10.784 1.00 88.12 94 GLN A CA 1
ATOM 751 C C . GLN A 1 94 ? 0.585 6.947 -9.534 1.00 88.12 94 GLN A C 1
ATOM 753 O O . GLN A 1 94 ? 0.680 8.116 -9.185 1.00 88.12 94 GLN A O 1
ATOM 758 N N . ASN A 1 95 ? -0.116 6.051 -8.837 1.00 86.94 95 ASN A N 1
ATOM 759 C CA . ASN A 1 95 ? -0.833 6.398 -7.609 1.00 86.94 95 ASN A CA 1
ATOM 760 C C . ASN A 1 95 ? 0.130 6.808 -6.488 1.00 86.94 95 ASN A C 1
ATOM 762 O O . ASN A 1 95 ? -0.085 7.827 -5.835 1.00 86.94 95 ASN A O 1
ATOM 766 N N . GLU A 1 96 ? 1.223 6.066 -6.311 1.00 83.19 96 GLU A N 1
ATOM 767 C CA . GLU A 1 96 ? 2.235 6.352 -5.287 1.00 83.19 96 GLU A CA 1
ATOM 768 C C . GLU A 1 96 ? 2.996 7.653 -5.590 1.00 83.19 96 GLU A C 1
ATOM 770 O O . GLU A 1 96 ? 3.194 8.488 -4.709 1.00 83.19 96 GLU A O 1
ATOM 775 N N . VAL A 1 97 ? 3.375 7.880 -6.854 1.00 80.75 97 VAL A N 1
ATOM 776 C CA . VAL A 1 97 ? 4.084 9.105 -7.258 1.00 80.75 97 VAL A CA 1
ATOM 777 C C . VAL A 1 97 ? 3.157 10.320 -7.279 1.00 80.75 97 VAL A C 1
ATOM 779 O O . VAL A 1 97 ? 3.556 11.394 -6.831 1.00 80.75 97 VAL A O 1
ATOM 782 N N . ALA A 1 98 ? 1.921 10.182 -7.771 1.00 72.38 98 ALA A N 1
ATOM 783 C CA . ALA A 1 98 ? 0.956 11.281 -7.822 1.00 72.38 98 ALA A CA 1
ATOM 784 C C . ALA A 1 98 ? 0.523 11.741 -6.430 1.00 72.38 98 ALA A C 1
ATOM 786 O O . ALA A 1 98 ? 0.187 12.916 -6.276 1.00 72.38 98 ALA A O 1
ATOM 787 N N . ALA A 1 99 ? 0.574 10.857 -5.428 1.00 63.66 99 ALA A N 1
ATOM 788 C CA . ALA A 1 99 ? 0.256 11.216 -4.058 1.00 63.66 99 ALA A CA 1
ATOM 789 C C . ALA A 1 99 ? 1.122 12.377 -3.542 1.00 63.66 99 ALA A C 1
ATOM 791 O O . ALA A 1 99 ? 0.600 13.123 -2.728 1.00 63.66 99 ALA A O 1
ATOM 792 N N . GLN A 1 100 ? 2.368 12.572 -4.027 1.00 56.69 100 GLN A N 1
ATOM 793 C CA . GLN A 1 100 ? 3.325 13.684 -3.765 1.00 56.69 100 GLN A CA 1
ATOM 794 C C . GLN A 1 100 ? 3.478 14.196 -2.310 1.00 56.69 100 GLN A C 1
ATOM 796 O O . GLN A 1 100 ? 4.285 15.085 -2.051 1.00 56.69 100 GLN A O 1
ATOM 801 N N . THR A 1 101 ? 2.760 13.640 -1.339 1.00 53.38 101 THR A N 1
ATOM 802 C CA . THR A 1 101 ? 2.755 14.025 0.074 1.00 53.38 101 THR A CA 1
ATOM 803 C C . THR A 1 101 ? 3.825 13.284 0.862 1.00 53.38 101 THR A C 1
ATOM 805 O O . THR A 1 101 ? 4.208 13.729 1.941 1.00 53.38 101 THR A O 1
ATOM 808 N N . ASN A 1 102 ? 4.346 12.178 0.322 1.00 60.28 102 ASN A N 1
ATOM 809 C CA . ASN A 1 102 ? 5.408 11.408 0.945 1.00 60.28 102 ASN A CA 1
ATOM 810 C C . ASN A 1 102 ? 6.779 11.805 0.375 1.00 60.28 102 ASN A C 1
ATOM 812 O O . ASN A 1 102 ? 7.068 11.588 -0.805 1.00 60.28 102 ASN A O 1
ATOM 816 N N . VAL A 1 103 ? 7.642 12.346 1.243 1.00 64.12 103 VAL A N 1
ATOM 817 C CA . VAL A 1 103 ? 9.034 12.727 0.933 1.00 64.12 103 VAL A CA 1
ATOM 818 C C . VAL A 1 103 ? 9.810 11.566 0.297 1.00 64.12 103 VAL A C 1
ATOM 820 O O . VAL A 1 103 ? 10.688 11.804 -0.532 1.00 64.12 103 VAL A O 1
ATOM 823 N N . LEU A 1 104 ? 9.433 10.320 0.604 1.00 70.94 104 LEU A N 1
ATOM 824 C CA . LEU A 1 104 ? 10.025 9.096 0.062 1.00 70.94 104 LEU A CA 1
ATOM 825 C C . LEU A 1 104 ? 10.111 9.068 -1.475 1.00 70.94 104 LEU A C 1
ATOM 827 O O . LEU A 1 104 ? 11.082 8.546 -2.018 1.00 70.94 104 LEU A O 1
ATOM 831 N N . TYR A 1 105 ? 9.135 9.643 -2.185 1.00 74.50 105 TYR A N 1
ATOM 832 C CA . TYR A 1 105 ? 9.034 9.535 -3.649 1.00 74.50 105 TYR A CA 1
ATOM 833 C C . TYR A 1 105 ? 9.653 10.715 -4.413 1.00 74.50 105 TYR A C 1
ATOM 835 O O . TYR A 1 105 ? 9.743 10.684 -5.639 1.00 74.50 105 TYR A O 1
ATOM 843 N N . THR A 1 106 ? 10.137 11.738 -3.700 1.00 68.62 106 THR A N 1
ATOM 844 C CA . THR A 1 106 ? 10.710 12.966 -4.290 1.00 68.62 106 THR A CA 1
ATOM 845 C C . THR A 1 106 ? 12.041 12.757 -5.022 1.00 68.62 106 THR A C 1
ATOM 847 O O . THR A 1 106 ? 12.454 13.617 -5.797 1.00 68.62 106 THR A O 1
ATOM 850 N N . GLY A 1 107 ? 12.702 11.614 -4.816 1.00 73.75 107 GLY A N 1
ATOM 851 C CA . GLY A 1 107 ? 13.989 11.276 -5.433 1.00 73.75 107 GLY A CA 1
ATOM 852 C C . GLY A 1 107 ? 13.908 10.481 -6.742 1.00 73.75 107 GLY A C 1
ATOM 853 O O . GLY A 1 107 ? 14.952 10.138 -7.292 1.00 73.75 107 GLY A O 1
ATOM 854 N N . ILE A 1 108 ? 12.707 10.157 -7.237 1.00 85.56 108 ILE A N 1
ATOM 855 C CA . ILE A 1 108 ? 12.543 9.344 -8.451 1.00 85.56 108 ILE A CA 1
ATOM 856 C C . ILE A 1 108 ? 12.715 10.216 -9.701 1.00 85.56 108 ILE A C 1
ATOM 858 O O . ILE A 1 108 ? 11.926 11.127 -9.960 1.00 85.56 108 ILE A O 1
ATOM 862 N N . ASP A 1 109 ? 13.700 9.886 -10.537 1.00 85.31 109 ASP A N 1
ATOM 863 C CA . ASP A 1 109 ? 13.874 10.500 -11.851 1.00 85.31 109 ASP A CA 1
ATOM 864 C C . ASP A 1 109 ? 12.971 9.803 -12.879 1.00 85.31 109 ASP A C 1
ATOM 866 O O . ASP A 1 109 ? 13.286 8.736 -13.412 1.00 85.31 109 ASP A O 1
ATOM 870 N N . SER A 1 110 ? 11.832 10.430 -13.179 1.00 79.88 110 SER A N 1
ATOM 871 C CA . SER A 1 110 ? 10.857 9.924 -14.158 1.00 79.88 110 SER A CA 1
ATOM 872 C C . SER A 1 110 ? 11.394 9.804 -15.595 1.00 79.88 110 SER A C 1
ATOM 874 O O . SER A 1 110 ? 10.786 9.112 -16.412 1.00 79.88 110 SER A O 1
ATOM 876 N N . ALA A 1 111 ? 12.528 10.438 -15.924 1.00 82.06 111 ALA A N 1
ATOM 877 C CA . ALA A 1 111 ? 13.160 10.322 -17.238 1.00 82.06 111 ALA A CA 1
ATOM 878 C C . ALA A 1 111 ? 14.073 9.089 -17.360 1.00 82.06 111 ALA A C 1
ATOM 880 O O . ALA A 1 111 ? 14.476 8.727 -18.470 1.00 82.06 111 ALA A O 1
ATOM 881 N N . ARG A 1 112 ? 14.400 8.429 -16.241 1.00 83.81 112 ARG A N 1
ATOM 882 C CA . ARG A 1 112 ? 15.272 7.249 -16.193 1.00 83.81 112 ARG A CA 1
ATOM 883 C C . ARG A 1 112 ? 14.481 5.972 -15.933 1.00 83.81 112 ARG A C 1
ATOM 885 O O . ARG A 1 112 ? 13.415 5.968 -15.327 1.00 83.81 112 ARG A O 1
ATOM 892 N N . SER A 1 113 ? 15.030 4.842 -16.373 1.00 84.38 113 SER A N 1
ATOM 893 C CA . SER A 1 113 ? 14.444 3.528 -16.095 1.00 84.38 113 SER A CA 1
ATOM 894 C C . SER A 1 113 ? 14.430 3.256 -14.590 1.00 84.38 113 SER A C 1
ATOM 896 O O . SER A 1 113 ? 15.461 3.378 -13.936 1.00 84.38 113 SER A O 1
ATOM 898 N N . LEU A 1 114 ? 13.294 2.819 -14.038 1.00 85.75 114 LEU A N 1
ATOM 899 C CA . LEU A 1 114 ? 13.200 2.411 -12.627 1.00 85.75 114 LEU A CA 1
ATOM 900 C C . LEU A 1 114 ? 14.089 1.198 -12.299 1.00 85.75 114 LEU A C 1
ATOM 902 O O . LEU A 1 114 ? 14.428 0.987 -11.144 1.00 85.75 114 LEU A O 1
ATOM 906 N N . LYS A 1 115 ? 14.490 0.416 -13.313 1.00 83.12 115 LYS A N 1
ATOM 907 C CA . LYS A 1 115 ? 15.429 -0.716 -13.174 1.00 83.12 115 LYS A CA 1
ATOM 908 C C . LYS A 1 115 ? 16.888 -0.283 -13.021 1.00 83.12 115 LYS A C 1
ATOM 910 O O . LYS A 1 115 ? 17.753 -1.122 -12.819 1.00 83.12 115 LYS A O 1
ATOM 915 N N . GLU A 1 116 ? 17.165 1.000 -13.219 1.00 89.06 116 GLU A N 1
ATOM 916 C CA . GLU A 1 116 ? 18.506 1.594 -13.177 1.00 89.06 116 GLU A CA 1
ATOM 917 C C . GLU A 1 116 ? 18.609 2.656 -12.073 1.00 89.06 116 GLU A C 1
ATOM 919 O O . GLU A 1 116 ? 19.559 3.443 -12.047 1.00 89.06 116 GLU A O 1
ATOM 924 N N . GLN A 1 117 ? 17.589 2.732 -11.216 1.00 90.12 117 GLN A N 1
ATOM 925 C CA . GLN A 1 117 ? 17.500 3.661 -10.103 1.00 90.12 117 GLN A CA 1
ATOM 926 C C . GLN A 1 117 ? 17.371 2.859 -8.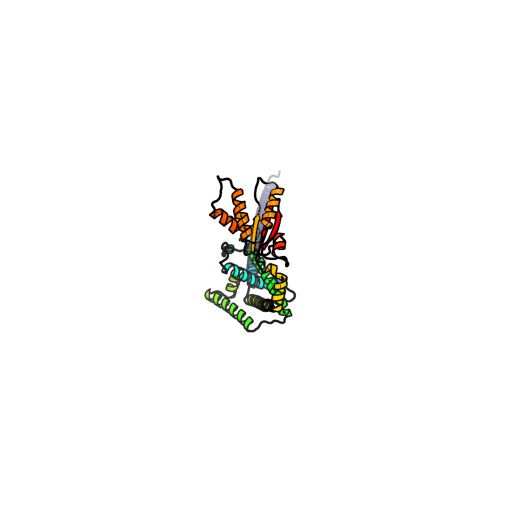815 1.00 90.12 117 GLN A C 1
ATOM 928 O O . GLN A 1 117 ? 16.399 2.123 -8.634 1.00 90.12 117 GLN A O 1
ATOM 933 N N . ASP A 1 118 ? 18.348 3.017 -7.935 1.00 87.31 118 ASP A N 1
ATOM 934 C CA . ASP A 1 118 ? 18.387 2.332 -6.650 1.00 87.31 118 ASP A CA 1
ATOM 935 C C . ASP A 1 118 ? 17.344 2.933 -5.700 1.00 87.31 118 ASP A C 1
ATOM 937 O O . ASP A 1 118 ? 17.246 4.154 -5.560 1.00 87.31 118 ASP A O 1
ATOM 941 N N . TYR A 1 119 ? 16.560 2.069 -5.053 1.00 82.06 119 TYR A N 1
ATOM 942 C CA . TYR A 1 119 ? 15.723 2.451 -3.913 1.00 82.06 119 TYR A CA 1
ATOM 943 C C . TYR A 1 119 ? 16.509 2.271 -2.609 1.00 82.06 119 TYR A C 1
ATOM 945 O O . TYR A 1 119 ? 16.573 3.165 -1.769 1.00 82.06 119 TYR A O 1
ATOM 953 N N . THR A 1 120 ? 17.180 1.125 -2.481 1.00 83.88 120 THR A N 1
ATOM 954 C CA . THR A 1 120 ? 18.202 0.864 -1.459 1.00 83.88 120 THR A CA 1
ATOM 955 C C . THR A 1 120 ? 19.468 0.350 -2.137 1.00 83.88 120 THR A C 1
ATOM 957 O O . THR A 1 120 ? 19.483 0.130 -3.344 1.00 83.88 120 THR A O 1
ATOM 960 N N . SER A 1 121 ? 20.524 0.070 -1.371 1.00 78.62 121 SER A N 1
ATOM 961 C CA . SER A 1 121 ? 21.736 -0.565 -1.909 1.00 78.62 121 SER A CA 1
ATOM 962 C C . SER A 1 121 ? 21.518 -1.975 -2.480 1.00 78.62 121 SER A C 1
ATOM 964 O O . SER A 1 121 ? 22.427 -2.507 -3.114 1.00 78.62 121 SER A O 1
ATOM 966 N N . MET A 1 122 ? 20.357 -2.600 -2.240 1.00 79.06 122 MET A N 1
ATOM 967 C CA . MET A 1 122 ? 20.073 -3.983 -2.641 1.00 79.06 122 MET A CA 1
ATOM 968 C C . MET A 1 122 ? 18.974 -4.121 -3.696 1.00 79.06 122 MET A C 1
ATOM 970 O O . MET A 1 122 ? 18.962 -5.128 -4.401 1.00 79.06 122 MET A O 1
ATOM 974 N N . ILE A 1 123 ? 18.051 -3.159 -3.796 1.00 82.69 123 ILE A N 1
ATOM 975 C CA . ILE A 1 123 ? 16.896 -3.247 -4.701 1.00 82.69 123 ILE A CA 1
ATOM 976 C C . ILE A 1 123 ? 16.652 -1.938 -5.446 1.00 82.69 123 ILE A C 1
ATOM 978 O O . ILE A 1 123 ? 16.877 -0.844 -4.919 1.00 82.69 123 ILE A O 1
ATOM 982 N N . THR A 1 124 ? 16.147 -2.062 -6.670 1.00 87.81 124 THR A N 1
ATOM 983 C CA . THR A 1 124 ? 15.789 -0.921 -7.513 1.00 87.81 124 THR A CA 1
ATOM 984 C C . THR A 1 124 ? 14.380 -0.424 -7.203 1.00 87.81 124 THR A C 1
ATOM 986 O O . THR A 1 124 ? 13.559 -1.134 -6.616 1.00 87.81 124 THR A O 1
ATOM 989 N N . TRP A 1 125 ? 14.051 0.786 -7.653 1.00 85.62 125 TRP A N 1
ATOM 990 C CA . TRP A 1 125 ? 12.674 1.280 -7.613 1.00 85.62 125 TRP A CA 1
ATOM 991 C C . TRP A 1 125 ? 11.712 0.383 -8.395 1.00 85.62 125 TRP A C 1
ATOM 993 O O . TRP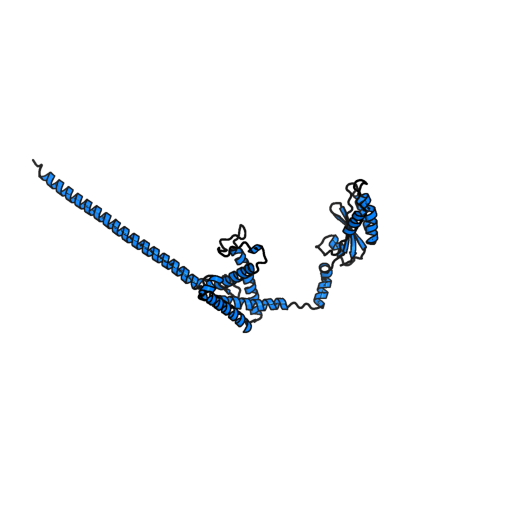 A 1 125 ? 10.559 0.231 -7.999 1.00 85.62 125 TRP A O 1
ATOM 1003 N N . PHE A 1 126 ? 12.169 -0.246 -9.485 1.00 86.44 126 PHE A N 1
ATOM 1004 C CA . PHE A 1 126 ? 11.351 -1.224 -10.202 1.00 86.44 126 PHE A CA 1
ATOM 1005 C C . PHE A 1 126 ? 10.988 -2.410 -9.308 1.00 86.44 126 PHE A C 1
ATOM 1007 O O . PHE A 1 126 ? 9.828 -2.810 -9.304 1.00 86.44 126 PHE A O 1
ATOM 1014 N N . ASP A 1 127 ? 11.949 -2.944 -8.552 1.00 77.50 127 ASP A N 1
ATOM 1015 C CA . ASP A 1 127 ? 11.715 -4.083 -7.661 1.00 77.50 127 ASP A CA 1
ATOM 1016 C C . ASP A 1 127 ? 10.733 -3.709 -6.545 1.00 77.50 127 ASP A C 1
ATOM 1018 O O . ASP A 1 127 ? 9.782 -4.445 -6.302 1.00 77.50 127 ASP A O 1
ATOM 1022 N N . PHE A 1 128 ? 10.890 -2.523 -5.947 1.00 86.06 128 PHE A N 1
ATOM 1023 C CA . PHE A 1 128 ? 9.968 -1.999 -4.934 1.00 86.06 128 PHE A CA 1
ATOM 1024 C C . PHE A 1 128 ? 8.521 -1.879 -5.443 1.00 86.06 128 PHE A C 1
ATOM 1026 O O . PHE A 1 128 ? 7.588 -2.373 -4.812 1.00 86.06 128 PHE A O 1
ATOM 1033 N N . PHE A 1 129 ? 8.310 -1.241 -6.601 1.00 85.88 129 PHE A N 1
ATOM 1034 C CA . PHE A 1 129 ? 6.960 -1.102 -7.158 1.00 85.88 129 PHE A CA 1
ATOM 1035 C C . PHE A 1 129 ? 6.403 -2.430 -7.668 1.00 85.88 129 PHE A C 1
ATOM 1037 O O . PHE A 1 129 ? 5.188 -2.632 -7.630 1.00 85.88 129 PHE A O 1
ATOM 1044 N N . MET A 1 130 ? 7.260 -3.338 -8.140 1.00 85.75 130 MET A N 1
ATOM 1045 C CA . MET A 1 130 ? 6.833 -4.667 -8.558 1.00 85.75 130 MET A CA 1
ATOM 1046 C C . MET A 1 130 ? 6.355 -5.485 -7.360 1.00 85.75 130 MET A C 1
ATOM 1048 O O . MET A 1 130 ? 5.289 -6.073 -7.465 1.00 85.75 130 MET A O 1
ATOM 1052 N N . ASP A 1 131 ? 7.065 -5.445 -6.231 1.00 80.12 131 ASP A N 1
ATOM 1053 C CA . ASP A 1 131 ? 6.669 -6.116 -4.986 1.00 80.12 131 ASP A CA 1
ATOM 1054 C C . ASP A 1 131 ? 5.290 -5.640 -4.494 1.00 80.12 131 ASP A C 1
ATOM 1056 O O . ASP A 1 131 ? 4.357 -6.437 -4.351 1.00 80.12 131 ASP A O 1
ATOM 1060 N N . LYS A 1 132 ? 5.098 -4.316 -4.396 1.00 85.31 132 LYS A N 1
ATOM 1061 C CA . LYS A 1 132 ? 3.789 -3.706 -4.096 1.00 85.31 132 LYS A CA 1
ATOM 1062 C C . LYS A 1 132 ? 2.699 -4.129 -5.080 1.00 85.31 132 LYS A C 1
ATOM 1064 O O . LYS A 1 132 ? 1.569 -4.409 -4.687 1.00 85.31 132 LYS A O 1
ATOM 1069 N N . THR A 1 133 ? 3.029 -4.173 -6.368 1.00 85.19 133 THR A N 1
ATOM 1070 C CA . THR A 1 133 ? 2.082 -4.589 -7.407 1.00 85.19 133 THR A CA 1
ATOM 1071 C C . THR A 1 133 ? 1.711 -6.058 -7.253 1.00 85.19 133 THR A C 1
ATOM 1073 O O . THR A 1 133 ? 0.537 -6.392 -7.364 1.00 85.19 133 THR A O 1
ATOM 1076 N N . THR A 1 134 ? 2.671 -6.939 -6.972 1.00 78.12 134 THR A N 1
ATOM 1077 C CA . THR A 1 134 ? 2.397 -8.363 -6.751 1.00 78.12 134 THR A CA 1
ATOM 1078 C C . THR A 1 134 ? 1.571 -8.604 -5.492 1.00 78.12 134 THR A C 1
ATOM 1080 O O . THR A 1 134 ? 0.688 -9.457 -5.522 1.00 78.12 134 THR A O 1
ATOM 1083 N N . ALA A 1 135 ? 1.772 -7.825 -4.424 1.00 78.50 135 ALA A N 1
ATOM 1084 C CA . ALA A 1 135 ? 0.903 -7.871 -3.249 1.00 78.50 135 ALA A CA 1
ATOM 1085 C C . ALA A 1 135 ? -0.542 -7.493 -3.620 1.00 78.50 135 ALA A C 1
ATOM 1087 O O . ALA A 1 135 ? -1.445 -8.311 -3.474 1.00 78.50 135 ALA A O 1
ATOM 1088 N N . ARG A 1 136 ? -0.738 -6.327 -4.256 1.00 89.69 136 ARG A N 1
ATOM 1089 C CA . ARG A 1 136 ? -2.058 -5.873 -4.733 1.00 89.69 136 ARG A CA 1
ATOM 1090 C C . ARG A 1 136 ? -2.741 -6.886 -5.655 1.00 89.69 136 ARG A C 1
ATOM 1092 O O . ARG A 1 136 ? -3.935 -7.123 -5.540 1.00 89.69 136 ARG A O 1
ATOM 1099 N N . VAL A 1 137 ? -2.007 -7.484 -6.594 1.00 81.75 137 VAL A N 1
ATOM 1100 C CA . VAL A 1 137 ? -2.571 -8.480 -7.519 1.00 81.75 137 VAL A CA 1
ATOM 1101 C C . VAL A 1 137 ? -2.948 -9.777 -6.798 1.00 81.75 137 VAL A C 1
ATOM 1103 O O . VAL A 1 137 ? -3.915 -10.423 -7.195 1.00 81.75 137 VAL A O 1
ATOM 1106 N N . SER A 1 138 ? -2.225 -10.150 -5.739 1.00 76.44 138 SER A N 1
ATOM 1107 C CA . SER A 1 138 ? -2.595 -11.297 -4.900 1.00 76.44 138 SER A CA 1
ATOM 1108 C C . SER A 1 138 ? -3.933 -11.051 -4.205 1.00 76.44 138 SER A C 1
ATOM 1110 O O . SER A 1 138 ? -4.796 -11.925 -4.247 1.00 76.44 138 SER A O 1
ATOM 1112 N N . ASP A 1 139 ? -4.138 -9.846 -3.668 1.00 81.88 139 ASP A N 1
ATOM 1113 C CA . ASP A 1 139 ? -5.408 -9.443 -3.055 1.00 81.88 139 ASP A CA 1
ATOM 1114 C C . ASP A 1 139 ? -6.550 -9.431 -4.080 1.00 81.88 139 ASP A C 1
ATOM 1116 O O . ASP A 1 139 ? -7.607 -10.007 -3.832 1.00 81.88 139 ASP A O 1
ATOM 1120 N N . ILE A 1 140 ? -6.317 -8.869 -5.275 1.00 91.38 140 ILE A N 1
ATOM 1121 C CA . ILE A 1 140 ? -7.301 -8.880 -6.370 1.00 91.38 140 ILE A CA 1
ATOM 1122 C C . ILE A 1 140 ? -7.734 -10.312 -6.706 1.00 91.38 140 ILE A C 1
ATOM 1124 O O . ILE A 1 140 ? -8.923 -10.589 -6.852 1.00 91.38 140 ILE A O 1
ATOM 1128 N N . LEU A 1 141 ? -6.781 -11.238 -6.839 1.00 79.44 141 LEU A N 1
ATOM 1129 C CA . LEU A 1 141 ? -7.086 -12.637 -7.137 1.00 79.44 141 LEU A CA 1
ATOM 1130 C C . LEU A 1 141 ? -7.864 -13.298 -5.993 1.00 79.44 141 LEU A C 1
ATOM 1132 O O . LEU A 1 141 ? -8.861 -13.968 -6.254 1.00 79.44 141 LEU A O 1
ATOM 1136 N N . LEU A 1 142 ? -7.451 -13.078 -4.743 1.00 79.44 142 LEU A N 1
ATOM 1137 C CA . LEU A 1 142 ? -8.124 -13.611 -3.558 1.00 79.44 142 LEU A CA 1
ATOM 1138 C C . LEU A 1 142 ? -9.587 -13.155 -3.483 1.00 79.44 142 LEU A C 1
ATOM 1140 O O . LEU A 1 142 ? -10.492 -13.981 -3.348 1.00 79.44 142 LEU A O 1
ATOM 1144 N N . TYR A 1 143 ? -9.840 -11.853 -3.601 1.00 86.94 143 TYR A N 1
ATOM 1145 C CA . TYR A 1 143 ? -11.200 -11.326 -3.515 1.00 86.94 143 TYR A CA 1
ATOM 1146 C C . TYR A 1 143 ? -12.034 -11.660 -4.750 1.00 86.94 143 TYR A C 1
ATOM 1148 O O . TYR A 1 143 ? -13.238 -11.864 -4.617 1.00 86.94 143 TYR A O 1
ATOM 1156 N N . ALA A 1 144 ? -11.429 -11.798 -5.932 1.00 86.12 144 ALA A N 1
ATOM 1157 C CA . ALA A 1 144 ? -12.132 -12.297 -7.112 1.00 86.12 144 ALA A CA 1
ATOM 1158 C C . ALA A 1 144 ? -12.602 -13.753 -6.935 1.00 86.12 144 ALA A C 1
ATOM 1160 O O . ALA A 1 144 ? -13.706 -14.090 -7.368 1.00 86.12 144 ALA A O 1
ATOM 1161 N N . GLU A 1 145 ? -11.822 -14.612 -6.266 1.00 81.62 145 GLU A N 1
ATOM 1162 C CA . GLU A 1 145 ? -12.272 -15.962 -5.890 1.00 81.62 145 GLU A CA 1
ATOM 1163 C C . GLU A 1 145 ? -13.469 -15.916 -4.940 1.00 81.62 145 GLU A C 1
ATOM 1165 O O . GLU A 1 145 ? -14.460 -16.618 -5.154 1.00 81.62 145 GLU A O 1
ATOM 1170 N N . GLY A 1 146 ? -13.419 -15.044 -3.933 1.00 80.38 146 GLY A N 1
ATOM 1171 C CA . GLY A 1 146 ? -14.546 -14.824 -3.028 1.00 80.38 146 GLY A CA 1
ATOM 1172 C C . GLY A 1 146 ? -15.791 -14.293 -3.751 1.00 80.38 146 GLY A C 1
ATOM 1173 O O . GLY A 1 146 ? -16.889 -14.821 -3.570 1.00 80.38 146 GLY A O 1
ATOM 1174 N N . ALA A 1 147 ? -15.617 -13.342 -4.672 1.00 89.75 147 ALA A N 1
ATOM 1175 C CA . ALA A 1 147 ? -16.675 -12.834 -5.541 1.00 89.75 147 ALA A CA 1
ATOM 1176 C C . ALA A 1 147 ? -17.296 -13.960 -6.380 1.00 89.75 147 ALA A C 1
ATOM 1178 O O . ALA A 1 147 ? -18.518 -14.080 -6.468 1.00 89.75 147 ALA A O 1
ATOM 1179 N N . LYS A 1 148 ? -16.460 -14.831 -6.962 1.00 84.88 148 LYS A N 1
ATOM 1180 C CA . LYS A 1 148 ? -16.916 -15.995 -7.726 1.00 84.88 148 LYS A CA 1
ATOM 1181 C C . LYS A 1 148 ? -17.702 -16.969 -6.852 1.00 84.88 148 LYS A C 1
ATOM 1183 O O . LYS A 1 148 ? -18.766 -17.419 -7.272 1.00 84.88 148 LYS A O 1
ATOM 1188 N N . ALA A 1 149 ? -17.208 -17.284 -5.655 1.00 83.38 149 ALA A N 1
ATOM 1189 C CA . ALA A 1 149 ? -17.888 -18.166 -4.708 1.00 83.38 149 ALA A CA 1
ATOM 1190 C C . ALA A 1 149 ? -19.256 -17.604 -4.276 1.00 83.38 149 ALA A C 1
ATOM 1192 O O . ALA A 1 149 ? -20.223 -18.356 -4.153 1.00 83.38 149 ALA A O 1
ATOM 1193 N N . ALA A 1 150 ? -19.356 -16.280 -4.132 1.00 86.50 150 ALA A N 1
ATOM 1194 C CA . ALA A 1 150 ? -20.594 -15.562 -3.839 1.00 86.50 150 ALA A CA 1
ATOM 1195 C C . ALA A 1 150 ? -21.520 -15.373 -5.061 1.00 86.50 150 ALA A C 1
ATOM 1197 O O . ALA A 1 150 ? -22.615 -14.834 -4.920 1.00 86.50 150 ALA A O 1
ATOM 1198 N N . ASN A 1 151 ? -21.126 -15.838 -6.254 1.00 92.12 151 ASN A N 1
ATOM 1199 C CA . ASN A 1 151 ? -21.819 -15.594 -7.527 1.00 92.12 151 ASN A CA 1
ATOM 1200 C C . ASN A 1 151 ? -21.992 -14.099 -7.867 1.00 92.12 151 ASN A C 1
ATOM 1202 O O . ASN A 1 151 ? -22.930 -13.719 -8.571 1.00 92.12 151 ASN A O 1
ATOM 1206 N N . THR A 1 152 ? -21.079 -13.252 -7.393 1.00 91.62 152 THR A N 1
ATOM 1207 C CA . THR A 1 152 ? -21.018 -11.831 -7.742 1.00 91.62 152 THR A CA 1
ATOM 1208 C C . THR A 1 152 ? -20.672 -11.672 -9.221 1.00 91.62 152 THR A C 1
ATOM 1210 O O . THR A 1 152 ? -19.800 -12.360 -9.755 1.00 91.62 152 THR A O 1
ATOM 1213 N N . ILE A 1 153 ? -21.348 -10.742 -9.898 1.00 93.19 153 ILE A N 1
ATOM 1214 C CA . ILE A 1 153 ? -21.141 -10.446 -11.320 1.00 93.19 153 ILE A CA 1
ATOM 1215 C C . ILE A 1 153 ? -20.943 -8.947 -11.550 1.00 93.19 153 ILE A C 1
ATOM 1217 O O . ILE A 1 153 ? -21.364 -8.122 -10.741 1.00 93.19 153 ILE A O 1
ATOM 1221 N N . LEU A 1 154 ? -20.327 -8.604 -12.684 1.00 95.12 154 LEU A N 1
ATOM 1222 C CA . LEU A 1 154 ? -20.210 -7.219 -13.140 1.00 95.12 154 LEU A CA 1
ATOM 1223 C C . LEU A 1 154 ? -21.530 -6.723 -13.732 1.00 95.12 154 LEU A C 1
ATOM 1225 O O . LEU A 1 154 ? -22.059 -7.298 -14.693 1.00 95.12 154 LEU A O 1
ATOM 1229 N N . GLU A 1 155 ? -22.007 -5.609 -13.198 1.00 95.69 155 GLU A N 1
ATOM 1230 C CA . GLU A 1 155 ? -23.209 -4.915 -13.640 1.00 95.69 155 GLU A CA 1
ATOM 1231 C C . GLU A 1 155 ? -22.914 -3.957 -14.803 1.00 95.69 155 GLU A C 1
ATOM 1233 O O . GLU A 1 155 ? -21.767 -3.704 -15.183 1.00 95.69 155 GLU A O 1
ATOM 1238 N N . ASP A 1 156 ? -23.963 -3.396 -15.399 1.00 97.12 156 ASP A N 1
ATOM 1239 C CA . ASP A 1 156 ? -23.805 -2.445 -16.503 1.00 97.12 156 ASP A CA 1
ATOM 1240 C C . ASP A 1 156 ? -23.129 -1.142 -16.054 1.00 97.12 156 ASP A C 1
ATOM 1242 O O . ASP A 1 156 ? -22.374 -0.547 -16.825 1.00 97.12 156 ASP A O 1
ATOM 1246 N N . ALA A 1 157 ? -23.333 -0.729 -14.798 1.00 95.88 157 ALA A N 1
ATOM 1247 C CA . ALA A 1 157 ? -22.626 0.404 -14.205 1.00 95.88 157 ALA A CA 1
ATOM 1248 C C . ALA A 1 157 ? -21.113 0.136 -14.098 1.00 95.88 157 ALA A C 1
ATOM 1250 O O . ALA A 1 157 ? -20.309 0.994 -14.470 1.00 95.88 157 ALA A O 1
ATOM 1251 N N . ASP A 1 158 ? -20.730 -1.080 -13.693 1.00 96.88 158 ASP A N 1
ATOM 1252 C CA . ASP A 1 158 ? -19.333 -1.515 -13.600 1.00 96.88 158 ASP A CA 1
ATOM 1253 C C . ASP A 1 158 ? -18.662 -1.453 -14.978 1.00 96.88 158 ASP A C 1
ATOM 1255 O O . ASP A 1 158 ? -17.630 -0.804 -15.156 1.00 96.88 158 ASP A O 1
ATOM 1259 N N . LYS A 1 159 ? -19.300 -2.037 -16.000 1.00 96.75 159 LYS A N 1
ATOM 1260 C CA . LYS A 1 159 ? -18.796 -2.013 -17.386 1.00 96.75 159 LYS A CA 1
ATOM 1261 C C . LYS A 1 159 ? -18.716 -0.595 -17.941 1.00 96.75 159 LYS A C 1
ATOM 1263 O O . LYS A 1 159 ? -17.746 -0.257 -18.621 1.00 96.75 159 LYS A O 1
ATOM 1268 N N . LYS A 1 160 ? -19.702 0.248 -17.621 1.00 97.50 160 LYS A N 1
ATOM 1269 C CA . LYS A 1 160 ? -19.701 1.658 -18.008 1.00 97.50 160 LYS A CA 1
ATOM 1270 C C . LYS A 1 160 ? -18.519 2.413 -17.394 1.00 97.50 160 LYS A C 1
ATOM 1272 O O . LYS A 1 160 ? -17.904 3.213 -18.095 1.00 97.50 160 LYS A O 1
ATOM 1277 N N . SER A 1 161 ? -18.162 2.145 -16.138 1.00 97.31 161 SER A N 1
ATOM 1278 C CA . SER A 1 161 ? -16.994 2.778 -15.507 1.00 97.31 161 SER A CA 1
ATOM 1279 C C . SER A 1 161 ? -15.690 2.453 -16.256 1.00 97.31 161 SER A C 1
ATOM 1281 O O . SER A 1 161 ? -14.860 3.337 -16.498 1.00 97.31 161 SER A O 1
ATOM 1283 N N . VAL A 1 162 ? -15.550 1.207 -16.728 1.00 98.06 162 VAL A N 1
ATOM 1284 C CA . VAL A 1 162 ? -14.423 0.776 -17.565 1.00 98.06 162 VAL A CA 1
ATOM 1285 C C . VAL A 1 162 ? -14.453 1.495 -18.913 1.00 98.06 162 VAL A C 1
ATOM 1287 O O . VAL A 1 162 ? -13.434 2.032 -19.350 1.00 98.06 162 VAL A O 1
ATOM 1290 N N . ASP A 1 163 ? -15.615 1.561 -19.563 1.00 98.06 163 ASP A N 1
ATOM 1291 C CA . ASP A 1 163 ? -15.786 2.262 -20.840 1.00 98.06 163 ASP A CA 1
ATOM 1292 C C . ASP A 1 163 ? -15.401 3.742 -20.741 1.00 98.06 163 ASP A C 1
ATOM 1294 O O . ASP A 1 163 ? -14.674 4.245 -21.603 1.00 98.06 163 ASP A O 1
ATOM 1298 N N . ASP A 1 164 ? -15.814 4.419 -19.669 1.00 98.06 164 ASP A N 1
ATOM 1299 C CA . ASP A 1 164 ? -15.513 5.829 -19.424 1.00 98.06 164 ASP A CA 1
ATOM 1300 C C . ASP A 1 164 ? -13.999 6.052 -19.222 1.00 98.06 164 ASP A C 1
ATOM 1302 O O . ASP A 1 164 ? -13.414 6.973 -19.809 1.00 98.06 164 ASP A O 1
ATOM 1306 N N . LYS A 1 165 ? -13.309 5.165 -18.487 1.00 96.00 165 LYS A N 1
ATOM 1307 C CA . LYS A 1 165 ? -11.839 5.211 -18.357 1.00 96.00 165 LYS A CA 1
ATOM 1308 C C . LYS A 1 165 ? -11.146 4.999 -19.705 1.00 96.00 165 LYS A C 1
ATOM 1310 O O . LYS A 1 165 ? -10.216 5.738 -20.043 1.00 96.00 165 LYS A O 1
ATOM 1315 N N . LEU A 1 166 ? -11.587 4.026 -20.502 1.00 97.81 166 LEU A N 1
ATOM 1316 C CA . LEU A 1 166 ? -11.010 3.758 -21.824 1.00 97.81 166 LEU A CA 1
ATOM 1317 C C . LEU A 1 166 ? -11.265 4.914 -22.806 1.00 97.81 166 LEU A C 1
ATOM 1319 O O . LEU A 1 166 ? -10.381 5.253 -23.599 1.00 97.81 166 LEU A O 1
ATOM 1323 N N . ALA A 1 167 ? -12.430 5.560 -22.727 1.00 97.88 167 ALA A N 1
ATOM 1324 C CA . ALA A 1 167 ? -12.744 6.763 -23.491 1.00 97.88 167 ALA A CA 1
ATOM 1325 C C . ALA A 1 167 ? -11.823 7.932 -23.105 1.00 97.88 167 ALA A C 1
ATOM 1327 O O . ALA A 1 167 ? -11.308 8.619 -23.990 1.00 97.88 167 ALA A O 1
ATOM 1328 N N . SER A 1 168 ? -11.526 8.102 -21.812 1.00 97.50 168 SER A N 1
ATOM 1329 C CA . SER A 1 168 ? -10.556 9.097 -21.336 1.00 97.50 168 SER A CA 1
ATOM 1330 C C . SER A 1 168 ? -9.156 8.864 -21.921 1.00 97.50 168 SER A C 1
ATOM 1332 O O . SER A 1 168 ? -8.513 9.805 -22.388 1.00 97.50 168 SER A O 1
ATOM 1334 N N . LEU A 1 169 ? -8.689 7.610 -21.992 1.00 97.00 169 LEU A N 1
ATOM 1335 C CA . LEU A 1 169 ? -7.412 7.285 -22.646 1.00 97.00 169 LEU A CA 1
ATOM 1336 C C . LEU A 1 169 ? -7.422 7.647 -24.140 1.00 97.00 169 LEU A C 1
ATOM 1338 O O . LEU A 1 169 ? -6.437 8.177 -24.656 1.00 97.00 169 LEU A O 1
ATOM 1342 N N . ALA A 1 170 ? -8.534 7.394 -24.835 1.00 97.50 170 ALA A N 1
ATOM 1343 C CA . ALA A 1 170 ? -8.696 7.765 -26.240 1.00 97.50 170 ALA A CA 1
ATOM 1344 C C . ALA A 1 170 ? -8.703 9.283 -26.452 1.00 97.50 170 ALA A C 1
ATOM 1346 O O . ALA A 1 170 ? -8.118 9.763 -27.424 1.00 97.50 170 ALA A O 1
ATOM 1347 N N . GLN A 1 171 ? -9.314 10.041 -25.544 1.00 98.06 171 GLN A N 1
ATOM 1348 C CA . GLN A 1 171 ? -9.278 11.498 -25.576 1.00 98.06 171 GLN A CA 1
ATOM 1349 C C . GLN A 1 171 ? -7.852 12.030 -25.372 1.00 98.06 171 GLN A C 1
ATOM 1351 O O . GLN A 1 171 ? -7.371 12.793 -26.207 1.00 98.06 171 GLN A O 1
ATOM 1356 N N . LYS A 1 172 ? -7.135 11.559 -24.344 1.00 97.00 172 LYS A N 1
ATOM 1357 C CA . LYS A 1 172 ? -5.743 11.970 -24.079 1.00 97.00 172 LYS A CA 1
ATOM 1358 C C . LYS A 1 172 ? -4.796 11.634 -25.236 1.00 97.00 172 LYS A C 1
ATOM 1360 O O . LYS A 1 172 ? -3.854 12.377 -25.506 1.00 97.00 172 LYS A O 1
ATOM 1365 N N . ALA A 1 173 ? -5.045 10.531 -25.946 1.00 97.25 173 ALA A N 1
ATOM 1366 C CA . ALA A 1 173 ? -4.302 10.186 -27.157 1.00 97.25 173 ALA A CA 1
ATOM 1367 C C . ALA A 1 173 ? -4.529 11.211 -28.284 1.00 97.25 173 ALA A C 1
ATOM 1369 O O . ALA A 1 173 ? -3.563 11.648 -28.908 1.00 97.25 173 ALA A O 1
ATOM 1370 N N . LYS A 1 174 ? -5.784 11.636 -28.501 1.00 97.56 174 LYS A N 1
ATOM 1371 C CA . LYS A 1 174 ? -6.135 12.680 -29.481 1.00 97.56 174 LYS A CA 1
ATOM 1372 C C . LYS A 1 174 ? -5.508 14.029 -29.131 1.00 97.56 174 LYS A C 1
ATOM 1374 O O . LYS A 1 174 ? -4.959 14.676 -30.011 1.00 97.56 174 LYS A O 1
ATOM 1379 N N . GLU A 1 175 ? -5.548 14.429 -27.861 1.00 97.12 175 GLU A N 1
ATOM 1380 C CA . GLU A 1 175 ? -4.939 15.680 -27.378 1.00 97.12 175 GLU A CA 1
ATOM 1381 C C . GLU A 1 175 ? -3.424 15.734 -27.629 1.00 97.12 175 GLU A C 1
ATOM 1383 O O . GLU A 1 175 ? -2.864 16.805 -27.844 1.00 97.12 175 GLU A O 1
ATOM 1388 N N . LYS A 1 176 ? -2.760 14.573 -27.631 1.00 95.88 176 LYS A N 1
ATOM 1389 C CA . LYS A 1 176 ? -1.325 14.425 -27.915 1.00 95.88 176 LYS A CA 1
ATOM 1390 C C . LYS A 1 176 ? -1.006 14.126 -29.386 1.00 95.88 176 LYS A C 1
ATOM 1392 O O . LYS A 1 176 ? 0.158 13.884 -29.686 1.00 95.88 176 LYS A O 1
ATOM 1397 N N . ASP A 1 177 ? -2.007 14.109 -30.268 1.00 96.75 177 ASP A N 1
ATOM 1398 C CA . ASP A 1 177 ? -1.883 13.770 -31.695 1.00 96.75 177 ASP A CA 1
ATOM 1399 C C . ASP A 1 177 ? -1.166 12.426 -31.956 1.00 96.75 177 ASP A C 1
ATOM 1401 O O . ASP A 1 177 ? -0.314 12.279 -32.833 1.00 96.75 177 ASP A O 1
ATOM 1405 N N . VAL A 1 178 ? -1.489 11.407 -31.152 1.00 96.69 178 VAL A N 1
ATOM 1406 C CA . VAL A 1 178 ? -0.943 10.048 -31.291 1.00 96.69 178 VAL A CA 1
ATOM 1407 C C . VAL A 1 178 ? -2.051 9.001 -31.355 1.00 96.69 178 VAL A C 1
ATOM 1409 O O . VAL A 1 178 ? -3.163 9.192 -30.865 1.00 96.69 178 VAL A O 1
ATOM 1412 N N . SER A 1 179 ? -1.748 7.831 -31.927 1.00 96.19 179 SER A N 1
ATOM 1413 C CA . SER A 1 179 ? -2.692 6.708 -31.893 1.00 96.19 179 SER A CA 1
ATOM 1414 C C . SER A 1 179 ? -2.954 6.248 -30.451 1.00 96.19 179 SER A C 1
ATOM 1416 O O . SER A 1 179 ? -2.043 6.264 -29.620 1.00 96.19 179 SER A O 1
ATOM 1418 N N . LEU A 1 180 ? -4.161 5.743 -30.164 1.00 95.38 180 LEU A N 1
ATOM 1419 C CA . LEU A 1 180 ? -4.495 5.176 -28.848 1.00 95.38 180 LEU A CA 1
ATOM 1420 C C . LEU A 1 180 ? -3.494 4.093 -28.413 1.00 95.38 180 LEU A C 1
ATOM 1422 O O . LEU A 1 180 ? -3.070 4.066 -27.265 1.00 95.38 180 LEU A O 1
ATOM 1426 N N . ASN A 1 181 ? -3.061 3.231 -29.337 1.00 93.06 181 ASN A N 1
ATOM 1427 C CA . ASN A 1 181 ? -2.067 2.198 -29.042 1.00 93.06 181 ASN A CA 1
ATOM 1428 C C . ASN A 1 181 ? -0.703 2.786 -28.660 1.00 93.06 181 ASN A C 1
ATOM 1430 O O . ASN A 1 181 ? -0.032 2.239 -27.789 1.00 93.06 181 ASN A O 1
ATOM 1434 N N . THR A 1 182 ? -0.290 3.875 -29.312 1.00 93.06 182 THR A N 1
ATOM 1435 C CA . THR A 1 182 ? 0.948 4.593 -28.980 1.00 93.06 182 THR A CA 1
ATOM 1436 C C . THR A 1 182 ? 0.837 5.220 -27.596 1.00 93.06 182 THR A C 1
ATOM 1438 O O . THR A 1 182 ? 1.755 5.088 -26.792 1.00 93.06 182 THR A O 1
ATOM 1441 N N . TYR A 1 183 ? -0.303 5.848 -27.303 1.00 95.69 183 TYR A N 1
ATOM 1442 C CA . TYR A 1 183 ? -0.556 6.456 -26.005 1.00 95.69 183 TYR A CA 1
ATOM 1443 C C . TYR A 1 183 ? -0.571 5.412 -24.881 1.00 95.69 183 TYR A C 1
ATOM 1445 O O . TYR A 1 183 ? 0.206 5.529 -23.938 1.00 95.69 183 TYR A O 1
ATOM 1453 N N . ILE A 1 184 ? -1.351 4.333 -25.022 1.00 95.69 184 ILE A N 1
ATOM 1454 C CA . ILE A 1 184 ? -1.375 3.217 -24.063 1.00 95.69 184 ILE A CA 1
ATOM 1455 C C . ILE A 1 184 ? 0.031 2.657 -23.846 1.00 95.69 184 ILE A C 1
ATOM 1457 O O . ILE A 1 184 ? 0.437 2.481 -22.704 1.00 95.69 184 ILE A O 1
ATOM 1461 N N . ALA A 1 185 ? 0.802 2.430 -24.912 1.00 91.19 185 ALA A N 1
ATOM 1462 C CA . ALA A 1 185 ? 2.159 1.908 -24.782 1.00 91.19 185 ALA A CA 1
ATOM 1463 C C . ALA A 1 185 ? 3.107 2.857 -24.028 1.00 91.19 185 ALA A C 1
ATOM 1465 O O . ALA A 1 185 ? 4.044 2.388 -23.385 1.00 91.19 185 ALA A O 1
ATOM 1466 N N . SER A 1 186 ? 2.876 4.171 -24.116 1.00 90.81 186 SER A N 1
ATOM 1467 C CA . SER A 1 186 ? 3.653 5.179 -23.385 1.00 90.81 186 SER A CA 1
ATOM 1468 C C . SER A 1 186 ? 3.297 5.263 -21.900 1.00 90.81 186 SER A C 1
ATOM 1470 O O . SER A 1 186 ? 4.160 5.608 -21.103 1.00 90.81 186 SER A O 1
ATOM 1472 N N . VAL A 1 187 ? 2.053 4.933 -21.532 1.00 92.06 187 VAL A N 1
ATOM 1473 C CA . VAL A 1 187 ? 1.561 5.026 -20.148 1.00 92.06 187 VAL A CA 1
ATOM 1474 C C . VAL A 1 187 ? 1.715 3.698 -19.409 1.00 92.06 187 VAL A C 1
ATOM 1476 O O . VAL A 1 187 ? 2.178 3.682 -18.278 1.00 92.06 187 VAL A O 1
ATOM 1479 N N . TYR A 1 188 ? 1.354 2.591 -20.059 1.00 93.25 188 TYR A N 1
ATOM 1480 C CA . TYR A 1 188 ? 1.216 1.267 -19.445 1.00 93.25 188 TYR A CA 1
ATOM 1481 C C . TYR A 1 188 ? 2.238 0.241 -19.945 1.00 93.25 188 TYR A C 1
ATOM 1483 O O . TYR A 1 188 ? 2.176 -0.931 -19.580 1.00 93.25 188 TYR A O 1
ATOM 1491 N N . GLY A 1 189 ? 3.188 0.662 -20.781 1.00 88.00 189 GLY A N 1
ATOM 1492 C CA . GLY A 1 189 ? 4.247 -0.191 -21.308 1.00 88.00 189 GLY A CA 1
ATOM 1493 C C . GLY A 1 189 ? 3.951 -0.785 -22.688 1.00 88.00 189 GLY A C 1
ATOM 1494 O O . GLY A 1 189 ? 2.810 -0.979 -23.117 1.00 88.00 189 GLY A O 1
ATOM 1495 N N . ARG A 1 190 ? 5.024 -1.077 -23.432 1.00 86.94 190 ARG A N 1
ATOM 1496 C CA . ARG A 1 190 ? 4.932 -1.583 -24.810 1.00 86.94 190 ARG A CA 1
ATOM 1497 C C . ARG A 1 190 ? 4.208 -2.926 -24.868 1.00 86.94 190 ARG A C 1
ATOM 1499 O O . ARG A 1 190 ? 4.553 -3.856 -24.151 1.00 86.94 190 ARG A O 1
ATOM 1506 N N . GLY A 1 191 ? 3.269 -3.039 -25.804 1.00 86.06 191 GLY A N 1
ATOM 1507 C CA . GLY A 1 191 ? 2.517 -4.270 -26.058 1.00 86.06 191 GLY A CA 1
ATOM 1508 C C . GLY A 1 191 ? 1.162 -4.332 -25.357 1.00 86.06 191 GLY A C 1
ATOM 1509 O O . GLY A 1 191 ? 0.292 -5.052 -25.849 1.00 86.06 191 GLY A O 1
ATOM 1510 N N . VAL A 1 192 ? 0.943 -3.528 -24.312 1.00 93.44 192 VAL A N 1
ATOM 1511 C CA . VAL A 1 192 ? -0.372 -3.371 -23.674 1.00 93.44 192 VAL A CA 1
ATOM 1512 C C . VAL A 1 192 ? -1.363 -2.749 -24.660 1.00 93.44 192 VAL A C 1
ATOM 1514 O O . VAL A 1 192 ? -1.017 -1.873 -25.462 1.00 93.44 192 VAL A O 1
ATOM 1517 N N . LYS A 1 193 ? -2.599 -3.248 -24.646 1.00 94.31 193 LYS A N 1
ATOM 1518 C CA . LYS A 1 193 ? -3.718 -2.817 -25.491 1.00 94.31 193 LYS A CA 1
ATOM 1519 C C . LYS A 1 193 ? -4.939 -2.494 -24.642 1.00 94.31 193 LYS A C 1
ATOM 1521 O O . LYS A 1 193 ? -5.083 -2.972 -23.524 1.00 94.31 193 LYS A O 1
ATOM 1526 N N . GLN A 1 194 ? -5.879 -1.767 -25.241 1.00 96.56 194 GLN A N 1
ATOM 1527 C CA . GLN A 1 194 ? -7.157 -1.403 -24.620 1.00 96.56 194 GLN A CA 1
ATOM 1528 C C . GLN A 1 194 ? -7.902 -2.610 -24.020 1.00 96.56 194 GLN A C 1
ATOM 1530 O O . GLN A 1 194 ? -8.456 -2.516 -22.932 1.00 96.56 194 GLN A O 1
ATOM 1535 N N . LYS A 1 195 ? -7.881 -3.761 -24.705 1.00 96.12 195 LYS A N 1
ATOM 1536 C CA . LYS A 1 195 ? -8.511 -4.997 -24.218 1.00 96.12 195 LYS A CA 1
ATOM 1537 C C . LYS A 1 195 ? -7.836 -5.591 -22.975 1.00 96.12 195 LYS A C 1
ATOM 1539 O O . LYS A 1 195 ? -8.504 -6.259 -22.199 1.00 96.12 195 LYS A O 1
ATOM 1544 N N . ASP A 1 196 ? -6.533 -5.369 -22.809 1.00 96.81 196 ASP A N 1
ATOM 1545 C CA . ASP A 1 196 ? -5.782 -5.871 -21.656 1.00 96.81 196 ASP A CA 1
ATOM 1546 C C . ASP A 1 196 ? -6.124 -5.012 -20.427 1.00 96.81 196 ASP A C 1
ATOM 1548 O O . ASP A 1 196 ? -6.392 -5.551 -19.360 1.00 96.81 196 ASP A O 1
ATOM 1552 N N . ILE A 1 197 ? -6.231 -3.689 -20.623 1.00 97.94 197 ILE A N 1
ATOM 1553 C CA . ILE A 1 197 ? -6.705 -2.738 -19.605 1.00 97.94 197 ILE A CA 1
ATOM 1554 C C . ILE A 1 197 ? -8.133 -3.079 -19.175 1.00 97.94 197 ILE A C 1
ATOM 1556 O O . ILE A 1 197 ? -8.394 -3.176 -17.984 1.00 97.94 197 ILE A O 1
ATOM 1560 N N . ARG A 1 198 ? -9.044 -3.322 -20.131 1.00 98.31 198 ARG A N 1
ATOM 1561 C CA . ARG A 1 198 ? -10.418 -3.746 -19.823 1.00 98.31 198 ARG A CA 1
ATOM 1562 C C . ARG A 1 198 ? -10.434 -4.976 -18.918 1.00 98.31 198 ARG A C 1
ATOM 1564 O O . ARG A 1 198 ? -11.056 -4.929 -17.870 1.00 98.31 198 ARG A O 1
ATOM 1571 N N . ARG A 1 199 ? -9.730 -6.045 -19.309 1.00 98.06 199 ARG A N 1
ATOM 1572 C CA . ARG A 1 199 ? -9.662 -7.287 -18.524 1.00 98.06 199 ARG A CA 1
ATOM 1573 C C . ARG A 1 199 ? -9.139 -7.049 -17.109 1.00 98.06 199 ARG A C 1
ATOM 1575 O O . ARG A 1 199 ? -9.673 -7.624 -16.171 1.00 98.06 199 ARG A O 1
ATOM 1582 N N . ALA A 1 200 ? -8.097 -6.232 -16.969 1.00 97.88 200 ALA A N 1
ATOM 1583 C CA . ALA A 1 200 ? -7.526 -5.906 -15.668 1.00 97.88 200 ALA A CA 1
ATOM 1584 C C . ALA A 1 200 ? -8.513 -5.126 -14.785 1.00 97.88 200 ALA A C 1
ATOM 1586 O O . ALA A 1 200 ? -8.729 -5.496 -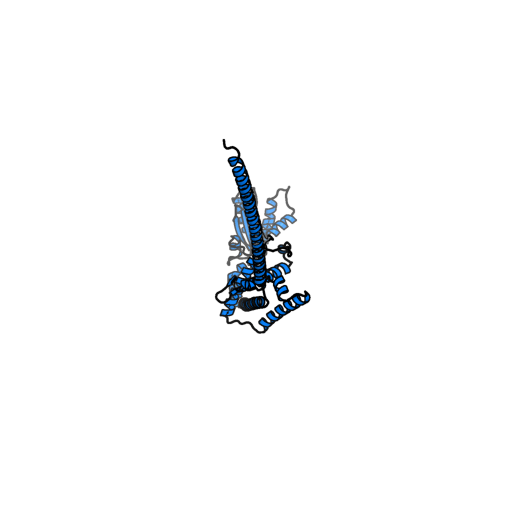13.636 1.00 97.88 200 ALA A O 1
ATOM 1587 N N . MET A 1 201 ? -9.162 -4.098 -15.335 1.00 98.31 201 MET A N 1
ATOM 1588 C CA . MET A 1 201 ? -10.151 -3.311 -14.595 1.00 98.31 201 MET A CA 1
ATOM 1589 C C . MET A 1 201 ? -11.392 -4.129 -14.224 1.00 98.31 201 MET A C 1
ATOM 1591 O O . MET A 1 201 ? -11.894 -4.008 -13.119 1.00 98.31 201 MET A O 1
ATOM 1595 N N . GLU A 1 202 ? -11.889 -4.974 -15.128 1.00 98.25 202 GLU A N 1
ATOM 1596 C CA . GLU A 1 202 ? -13.049 -5.834 -14.864 1.00 98.25 202 GLU A CA 1
ATOM 1597 C C . GLU A 1 202 ? -12.766 -6.841 -13.737 1.00 98.25 202 GLU A C 1
ATOM 1599 O O . GLU A 1 202 ? -13.628 -7.063 -12.889 1.00 98.25 202 GLU A O 1
ATOM 1604 N N . LEU A 1 203 ? -11.557 -7.413 -13.689 1.00 97.81 203 LEU A N 1
ATOM 1605 C CA . LEU A 1 203 ? -11.138 -8.287 -12.589 1.00 97.81 203 LEU A CA 1
ATOM 1606 C C . LEU A 1 203 ? -11.013 -7.523 -11.262 1.00 97.81 203 LEU A C 1
ATOM 1608 O O . LEU A 1 203 ? -11.433 -8.024 -10.224 1.00 97.81 203 LEU A O 1
ATOM 1612 N N . GLU A 1 204 ? -10.462 -6.312 -11.304 1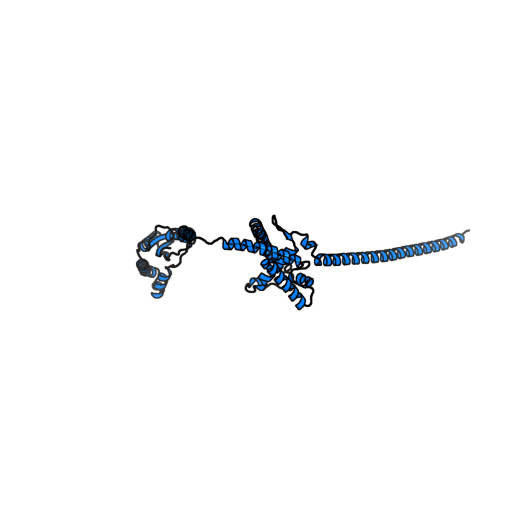.00 97.06 204 GLU A N 1
ATOM 1613 C CA . GLU A 1 204 ? -10.315 -5.455 -10.126 1.00 97.06 204 GLU A CA 1
ATOM 1614 C C . GLU A 1 204 ? -11.673 -5.024 -9.556 1.00 97.06 204 GLU A C 1
ATOM 1616 O O . GLU A 1 204 ? -11.910 -5.199 -8.369 1.00 97.06 204 GLU A O 1
ATOM 1621 N N . ILE A 1 205 ? -12.617 -4.591 -10.398 1.00 97.19 205 ILE A N 1
ATOM 1622 C CA . ILE A 1 205 ? -13.973 -4.234 -9.948 1.00 97.19 205 ILE A CA 1
ATOM 1623 C C . ILE A 1 205 ? -14.688 -5.445 -9.337 1.00 97.19 205 ILE A C 1
ATOM 1625 O O . ILE A 1 205 ? -15.379 -5.319 -8.328 1.00 97.19 205 ILE A O 1
ATOM 1629 N N . LEU A 1 206 ? -14.528 -6.632 -9.931 1.00 95.69 206 LEU A N 1
ATOM 1630 C CA . LEU A 1 206 ? -15.108 -7.856 -9.381 1.00 95.69 206 LEU A CA 1
ATOM 1631 C C . LEU A 1 206 ? -14.559 -8.154 -7.976 1.00 95.69 206 LEU A C 1
ATOM 1633 O O . LEU A 1 206 ? -15.331 -8.499 -7.082 1.00 95.69 206 LEU A O 1
ATOM 1637 N N . SER A 1 207 ? -13.246 -7.994 -7.796 1.00 94.38 207 SER A N 1
ATOM 1638 C CA . SER A 1 207 ? -12.568 -8.084 -6.501 1.00 94.38 207 SER A CA 1
ATOM 1639 C C . SER A 1 207 ? -13.121 -7.063 -5.503 1.00 94.38 207 SER A C 1
ATOM 1641 O O . SER A 1 207 ? -13.554 -7.442 -4.415 1.00 94.38 207 SER A O 1
ATOM 1643 N N . ASP A 1 208 ? -13.181 -5.786 -5.887 1.00 93.88 208 ASP A N 1
ATOM 1644 C CA . ASP A 1 208 ? -13.609 -4.688 -5.014 1.00 93.88 208 ASP A CA 1
ATOM 1645 C C . ASP A 1 208 ? -15.041 -4.873 -4.505 1.00 93.88 208 ASP A C 1
ATOM 1647 O O . ASP A 1 208 ? -15.321 -4.613 -3.334 1.00 93.88 208 ASP A O 1
ATOM 1651 N N . LYS A 1 209 ? -15.947 -5.391 -5.347 1.00 91.88 209 LYS A N 1
ATOM 1652 C CA . LYS A 1 209 ? -17.321 -5.710 -4.929 1.00 91.88 209 LYS A CA 1
ATOM 1653 C C . LYS A 1 209 ? -17.348 -6.725 -3.787 1.00 91.88 209 LYS A C 1
ATOM 1655 O O . LYS A 1 209 ? -18.196 -6.608 -2.911 1.00 91.88 209 LYS A O 1
ATOM 1660 N N . HIS A 1 210 ? -16.448 -7.710 -3.769 1.00 86.75 210 HIS A N 1
ATOM 1661 C CA . HIS A 1 210 ? -16.379 -8.670 -2.666 1.00 86.75 210 HIS A CA 1
ATOM 1662 C C . HIS A 1 210 ? -15.623 -8.120 -1.456 1.00 86.75 210 HIS A C 1
ATOM 1664 O O . HIS A 1 210 ? -16.059 -8.326 -0.326 1.00 86.75 210 HIS A O 1
ATOM 1670 N N . TYR A 1 211 ? -14.556 -7.350 -1.665 1.00 86.00 211 TYR A N 1
ATOM 1671 C CA . TYR A 1 211 ? -13.889 -6.643 -0.572 1.00 86.00 211 TYR A CA 1
ATOM 1672 C C . TYR A 1 211 ? -14.873 -5.756 0.215 1.00 86.00 211 TYR A C 1
ATOM 1674 O O . TYR A 1 211 ? -14.939 -5.839 1.439 1.00 86.00 211 TYR A O 1
ATOM 1682 N N . GLN A 1 212 ? -15.735 -5.006 -0.478 1.00 81.75 212 GLN A N 1
ATOM 1683 C CA . GLN A 1 212 ? -16.780 -4.191 0.154 1.00 81.75 212 GLN A CA 1
ATOM 1684 C C . GLN A 1 212 ? -17.814 -5.025 0.923 1.00 81.75 212 GLN A C 1
ATOM 1686 O O . GLN A 1 212 ? -18.364 -4.543 1.909 1.00 81.75 212 GLN A O 1
ATOM 1691 N N . THR A 1 213 ? -18.066 -6.282 0.532 1.00 75.62 213 THR A N 1
ATOM 1692 C CA . THR A 1 213 ? -18.910 -7.177 1.344 1.00 75.62 213 THR A CA 1
ATOM 1693 C C . THR A 1 213 ? -18.248 -7.576 2.659 1.00 75.62 213 THR A C 1
ATOM 1695 O O . THR A 1 213 ? -18.949 -7.790 3.633 1.00 75.62 213 THR A O 1
ATOM 1698 N N . LEU A 1 214 ? -16.916 -7.631 2.734 1.00 69.56 214 LEU A N 1
ATOM 1699 C CA . LEU A 1 214 ? -16.211 -7.909 3.991 1.00 69.56 214 LEU A CA 1
ATOM 1700 C C . LEU A 1 214 ? -16.202 -6.685 4.919 1.00 69.56 214 LEU A C 1
ATOM 1702 O O . LEU A 1 214 ? -16.354 -6.838 6.129 1.00 69.56 214 LEU A O 1
ATOM 1706 N N . ASP A 1 215 ? -16.090 -5.486 4.344 1.00 59.78 215 ASP A N 1
ATOM 1707 C CA . ASP A 1 215 ? -16.145 -4.209 5.071 1.00 59.78 215 ASP A CA 1
ATOM 1708 C C . ASP A 1 215 ? -17.562 -3.896 5.599 1.00 59.78 215 ASP A C 1
ATOM 1710 O O . ASP A 1 215 ? -17.731 -3.288 6.649 1.00 59.78 215 ASP A O 1
ATOM 1714 N N . THR A 1 216 ? -18.604 -4.384 4.914 1.00 56.81 216 THR A N 1
ATOM 1715 C CA . THR A 1 216 ? -20.016 -4.206 5.314 1.00 56.81 216 THR A CA 1
ATOM 1716 C C . THR A 1 216 ? -20.568 -5.306 6.230 1.00 56.81 216 THR A C 1
ATOM 1718 O O . THR A 1 216 ? -21.688 -5.173 6.712 1.00 56.81 216 THR A O 1
ATOM 1721 N N . VAL A 1 217 ? -19.815 -6.379 6.509 1.00 53.84 217 VAL A N 1
ATOM 1722 C CA . VAL A 1 217 ? -20.281 -7.524 7.329 1.00 53.84 217 VAL A CA 1
ATOM 1723 C C . VAL A 1 217 ? -20.041 -7.355 8.841 1.00 53.84 217 VAL A C 1
ATOM 1725 O O . VAL A 1 217 ? -20.428 -8.226 9.612 1.00 53.84 217 VAL A O 1
ATOM 1728 N N . HIS A 1 218 ? -19.508 -6.224 9.311 1.00 53.59 218 HIS A N 1
ATOM 1729 C CA . HIS A 1 218 ? -19.352 -5.969 10.752 1.00 53.59 218 HIS A CA 1
ATOM 1730 C C . HIS A 1 218 ? -20.217 -4.797 11.232 1.00 53.59 218 HIS A C 1
ATOM 1732 O O . HIS A 1 218 ? -19.709 -3.769 11.675 1.00 53.59 218 HIS A O 1
ATOM 1738 N N . GLU A 1 219 ? -21.539 -4.962 11.176 1.00 59.00 219 GLU A N 1
ATOM 1739 C CA . GLU A 1 219 ? -22.401 -4.291 12.153 1.00 59.00 219 GLU A CA 1
ATOM 1740 C C . GLU A 1 219 ? -22.363 -5.136 13.430 1.00 59.00 219 GLU A C 1
ATOM 1742 O O . GLU A 1 219 ? -22.972 -6.202 13.491 1.00 59.00 219 GLU A O 1
ATOM 1747 N N . TYR A 1 220 ? -21.586 -4.696 14.421 1.00 60.19 220 TYR A N 1
ATOM 1748 C CA . TYR A 1 220 ? -21.615 -5.299 15.751 1.00 60.19 220 TYR A CA 1
ATOM 1749 C C . TYR A 1 220 ? -22.923 -4.912 16.432 1.00 60.19 220 TYR A C 1
ATOM 1751 O O . TYR A 1 220 ? -23.310 -3.741 16.425 1.00 60.19 220 TYR A O 1
ATOM 1759 N N . THR A 1 221 ? -23.602 -5.891 17.016 1.00 79.00 221 THR A N 1
ATOM 1760 C CA . THR A 1 221 ? -24.757 -5.623 17.877 1.00 79.00 221 THR A CA 1
ATOM 1761 C C . THR A 1 221 ? -24.318 -4.883 19.142 1.00 79.00 221 THR A C 1
ATOM 1763 O O . THR A 1 221 ? -23.169 -5.008 19.578 1.00 79.00 221 THR A O 1
ATOM 1766 N N . ASP A 1 222 ? -25.233 -4.129 19.758 1.00 79.19 222 ASP A N 1
ATOM 1767 C CA . ASP A 1 222 ? -24.969 -3.479 21.047 1.00 79.19 222 ASP A CA 1
ATOM 1768 C C . ASP A 1 222 ? -24.545 -4.523 22.097 1.00 79.19 222 ASP A C 1
ATOM 1770 O O . ASP A 1 222 ? -23.652 -4.269 22.901 1.00 79.19 222 ASP A O 1
ATOM 1774 N N . GLU A 1 223 ? -25.112 -5.735 22.045 1.00 83.56 223 GLU A N 1
ATOM 1775 C CA . GLU A 1 223 ? -24.743 -6.840 22.931 1.00 83.56 223 GLU A CA 1
ATOM 1776 C C . GLU A 1 223 ? -23.314 -7.366 22.702 1.00 83.56 223 GLU A C 1
ATOM 1778 O O . GLU A 1 223 ? -22.620 -7.697 23.666 1.00 83.56 223 GLU A O 1
ATOM 1783 N N . GLU A 1 224 ? -22.848 -7.449 21.453 1.00 76.38 224 GLU A N 1
ATOM 1784 C CA . GLU A 1 224 ? -21.469 -7.853 21.134 1.00 76.38 224 GLU A CA 1
ATOM 1785 C C . GLU A 1 224 ? -20.458 -6.782 21.548 1.00 76.38 224 GLU A C 1
ATOM 1787 O O . GLU A 1 224 ? -19.387 -7.116 22.058 1.00 76.38 224 GLU A O 1
ATOM 1792 N N . LEU A 1 225 ? -20.805 -5.504 21.373 1.00 79.31 225 LEU A N 1
ATOM 1793 C CA . LEU A 1 225 ? -19.977 -4.389 21.824 1.00 79.31 225 LEU A CA 1
ATOM 1794 C C . LEU A 1 225 ? -19.894 -4.334 23.349 1.00 79.31 225 LEU A C 1
ATOM 1796 O O . LEU A 1 225 ? -18.798 -4.148 23.874 1.00 79.31 225 LEU A O 1
ATOM 1800 N N . GLU A 1 226 ? -21.008 -4.542 24.054 1.00 84.69 226 GLU A N 1
ATOM 1801 C CA . GLU A 1 226 ? -21.020 -4.582 25.519 1.00 84.69 226 GLU A CA 1
ATOM 1802 C C . GLU A 1 226 ? -20.216 -5.779 26.038 1.00 84.69 226 GLU A C 1
ATOM 1804 O O . GLU A 1 226 ? -19.357 -5.612 26.896 1.00 84.69 226 GLU A O 1
ATOM 1809 N N . THR A 1 227 ? -20.397 -6.969 25.452 1.00 81.69 227 THR A N 1
ATOM 1810 C CA . THR A 1 227 ? -19.617 -8.165 25.824 1.00 81.69 227 THR A CA 1
ATOM 1811 C C . THR A 1 227 ? -18.122 -7.933 25.607 1.00 81.69 227 THR A C 1
ATOM 1813 O O . THR A 1 227 ? -17.309 -8.205 26.490 1.00 81.69 227 THR A O 1
ATOM 1816 N N . TYR A 1 228 ? -17.740 -7.379 24.452 1.00 76.50 228 TYR A N 1
ATOM 1817 C CA . TYR A 1 228 ? -16.345 -7.061 24.169 1.00 76.50 228 TYR A CA 1
ATOM 1818 C C . TYR A 1 228 ? -15.803 -6.002 25.134 1.00 76.50 228 TYR A C 1
ATOM 1820 O O . TYR A 1 228 ? -14.670 -6.127 25.597 1.00 76.50 228 TYR A O 1
ATOM 1828 N N . TYR A 1 229 ? -16.593 -4.976 25.457 1.00 77.00 229 TYR A N 1
ATOM 1829 C CA . TYR A 1 229 ? -16.218 -3.948 26.420 1.00 77.00 229 TYR A CA 1
ATOM 1830 C C . TYR A 1 2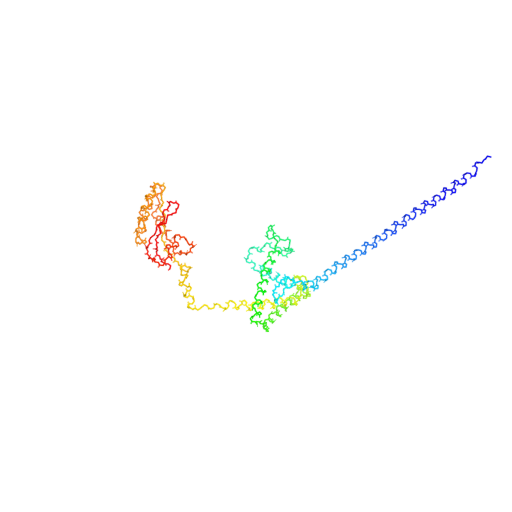29 ? -16.025 -4.524 27.826 1.00 77.00 229 TYR A C 1
ATOM 1832 O O . TYR A 1 229 ? -15.025 -4.205 28.461 1.00 77.00 229 TYR A O 1
ATOM 1840 N N . GLU A 1 230 ? -16.909 -5.402 28.302 1.00 79.38 230 GLU A N 1
ATOM 1841 C CA . GLU A 1 230 ? -16.773 -6.064 29.603 1.00 79.38 230 GLU A CA 1
ATOM 1842 C C . GLU A 1 230 ? -15.530 -6.969 29.656 1.00 79.38 230 GLU A C 1
ATOM 1844 O O . GLU A 1 230 ? -14.746 -6.894 30.605 1.00 79.38 230 GLU A O 1
ATOM 1849 N N . GLU A 1 231 ? -15.296 -7.780 28.619 1.00 75.00 231 GLU A N 1
ATOM 1850 C CA . GLU A 1 231 ? -14.142 -8.688 28.543 1.00 75.00 231 GLU A CA 1
ATOM 1851 C C . GLU A 1 231 ? -12.805 -7.947 28.357 1.00 75.00 231 GLU A C 1
ATOM 1853 O O . GLU A 1 231 ? -11.755 -8.417 28.805 1.00 75.00 231 GLU A O 1
ATOM 1858 N N . ASN A 1 232 ? -12.826 -6.769 27.726 1.00 74.38 232 ASN A N 1
ATOM 1859 C CA . ASN A 1 232 ? -11.631 -6.018 27.332 1.00 74.38 232 ASN A CA 1
ATOM 1860 C C . ASN A 1 232 ? -11.562 -4.621 27.962 1.00 74.38 232 ASN A C 1
ATOM 1862 O O . ASN A 1 232 ? -10.825 -3.763 27.479 1.00 74.38 232 ASN A O 1
ATOM 1866 N N . ALA A 1 233 ? -12.282 -4.394 29.063 1.00 70.56 233 ALA A N 1
ATOM 1867 C CA . ALA A 1 233 ? -12.384 -3.103 29.747 1.00 70.56 233 ALA A CA 1
ATOM 1868 C C . ALA A 1 233 ? -11.001 -2.476 30.015 1.00 70.56 233 ALA A C 1
ATOM 1870 O O . ALA A 1 233 ? -10.787 -1.286 29.793 1.00 70.56 233 ALA A O 1
ATOM 1871 N N . HIS A 1 234 ? -10.030 -3.308 30.398 1.00 69.19 234 HIS A N 1
ATOM 1872 C CA . HIS A 1 234 ? -8.637 -2.935 30.655 1.00 69.19 234 HIS A CA 1
ATOM 1873 C C . HIS A 1 234 ? -7.871 -2.389 29.431 1.00 69.19 234 HIS A C 1
ATOM 1875 O O . HIS A 1 234 ? -6.887 -1.676 29.608 1.00 69.19 234 HIS A O 1
ATOM 1881 N N . LEU A 1 235 ? -8.305 -2.694 28.202 1.00 68.06 235 LEU A N 1
ATOM 1882 C CA . LEU A 1 235 ? -7.715 -2.176 26.958 1.00 68.06 235 LEU A CA 1
ATOM 1883 C C . LEU A 1 235 ? -8.319 -0.837 26.519 1.00 68.06 235 LEU A C 1
ATOM 1885 O O . LEU A 1 235 ? -7.753 -0.161 25.662 1.00 68.06 235 LEU A O 1
ATOM 1889 N N . ILE A 1 236 ? -9.484 -0.480 27.060 1.00 73.12 236 ILE A N 1
ATOM 1890 C CA . ILE A 1 236 ? -10.299 0.651 26.592 1.00 73.12 236 ILE A CA 1
ATOM 1891 C C . ILE A 1 236 ? -10.300 1.788 27.621 1.00 73.12 236 ILE A C 1
ATOM 1893 O O . ILE A 1 236 ? -10.497 2.954 27.278 1.00 73.12 236 ILE A O 1
ATOM 1897 N N . LYS A 1 237 ? -10.065 1.453 28.887 1.00 81.12 237 LYS A N 1
ATOM 1898 C CA . LYS A 1 237 ? -10.098 2.374 30.015 1.00 81.12 237 LYS A CA 1
ATOM 1899 C C . LYS A 1 237 ? -8.709 2.823 30.454 1.00 81.12 237 LYS A C 1
ATOM 1901 O O . LYS A 1 237 ? -7.712 2.140 30.225 1.00 81.12 237 LYS A O 1
ATOM 1906 N N . TYR A 1 238 ? -8.666 3.965 31.135 1.00 84.69 238 TYR A N 1
ATOM 1907 C CA . TYR A 1 238 ? -7.438 4.551 31.661 1.00 84.69 238 TYR A CA 1
ATOM 1908 C C . TYR A 1 238 ? -7.491 4.638 33.179 1.00 84.69 238 TYR A C 1
ATOM 1910 O O . TYR A 1 238 ? -8.477 5.109 33.738 1.00 84.69 238 TYR A O 1
ATOM 1918 N N . ALA A 1 239 ? -6.396 4.261 33.831 1.00 88.06 239 ALA A N 1
ATOM 1919 C CA . ALA A 1 239 ? -6.200 4.530 35.246 1.00 88.06 239 ALA A CA 1
ATOM 1920 C C . ALA A 1 239 ? -5.469 5.863 35.445 1.00 88.06 239 ALA A C 1
ATOM 1922 O O . ALA A 1 239 ? -4.615 6.263 34.644 1.00 88.06 239 ALA A O 1
ATOM 1923 N N . ALA A 1 240 ? -5.741 6.503 36.576 1.00 91.44 240 ALA A N 1
ATOM 1924 C CA . ALA A 1 240 ? -4.924 7.586 37.094 1.00 91.44 240 ALA A CA 1
ATOM 1925 C C . ALA A 1 240 ? -4.247 7.141 38.392 1.00 91.44 240 ALA A C 1
ATOM 1927 O O . ALA A 1 240 ? -4.886 6.526 39.248 1.00 91.44 240 ALA A O 1
ATOM 1928 N N . TYR A 1 241 ? -2.966 7.458 38.560 1.00 93.19 241 TYR A N 1
ATOM 1929 C CA . TYR A 1 241 ? -2.198 7.092 39.747 1.00 93.19 241 TYR A CA 1
ATOM 1930 C C . TYR A 1 241 ? -1.160 8.156 40.103 1.00 93.19 241 TYR A C 1
ATOM 1932 O O . TYR A 1 241 ? -0.731 8.934 39.251 1.00 93.19 241 TYR A O 1
ATOM 1940 N N . LYS A 1 242 ? -0.713 8.160 41.360 1.00 95.31 242 LYS A N 1
ATOM 1941 C CA . LYS A 1 242 ? 0.511 8.854 41.779 1.00 95.31 242 LYS A CA 1
ATOM 1942 C C . LYS A 1 242 ? 1.636 7.851 41.942 1.00 95.31 242 LYS A C 1
ATOM 1944 O O . LYS A 1 242 ? 1.395 6.755 42.445 1.00 95.31 242 LYS A O 1
ATOM 1949 N N . ALA A 1 243 ? 2.847 8.207 41.530 1.00 94.81 243 ALA A N 1
ATOM 1950 C CA . ALA A 1 243 ? 4.024 7.375 41.740 1.00 94.81 243 ALA A CA 1
ATOM 1951 C C . ALA A 1 243 ? 5.212 8.173 42.246 1.00 94.81 243 ALA A C 1
ATOM 1953 O O . ALA A 1 243 ? 5.537 9.239 41.722 1.00 94.81 243 ALA A O 1
ATOM 1954 N N . TYR A 1 244 ? 5.900 7.609 43.232 1.00 94.69 244 TYR A N 1
ATOM 1955 C CA . TYR A 1 244 ? 7.143 8.173 43.724 1.00 94.69 244 TYR A CA 1
ATOM 1956 C C . TYR A 1 244 ? 8.129 7.072 44.111 1.00 94.69 244 TYR A C 1
ATOM 1958 O O . TYR A 1 244 ? 7.798 6.144 44.850 1.00 94.69 244 TYR A O 1
ATOM 1966 N N . THR A 1 245 ? 9.353 7.176 43.599 1.00 93.50 245 THR A N 1
ATOM 1967 C CA . THR A 1 245 ? 10.456 6.279 43.948 1.00 93.50 245 THR A CA 1
ATOM 1968 C C . THR A 1 245 ? 11.256 6.886 45.089 1.00 93.50 245 THR A C 1
ATOM 1970 O O . THR A 1 245 ? 11.785 7.987 44.949 1.00 93.50 245 THR A O 1
ATOM 1973 N N . ILE A 1 246 ? 11.394 6.152 46.193 1.00 90.62 246 ILE A N 1
ATOM 1974 C CA . ILE A 1 246 ? 12.225 6.573 47.324 1.00 90.62 246 ILE A CA 1
ATOM 1975 C C . ILE A 1 246 ? 13.684 6.624 46.859 1.00 90.62 246 ILE A C 1
ATOM 1977 O O . ILE A 1 246 ? 14.277 5.592 46.524 1.00 90.62 246 ILE A O 1
ATOM 1981 N N . TYR A 1 247 ? 14.250 7.831 46.803 1.00 72.50 247 TYR A N 1
ATOM 1982 C CA . TYR A 1 247 ? 15.592 8.086 46.290 1.00 72.50 247 TYR A CA 1
ATOM 1983 C C . TYR A 1 247 ? 16.462 8.738 47.361 1.00 72.50 247 TYR A C 1
ATOM 1985 O O . TYR A 1 247 ? 16.286 9.910 47.669 1.00 72.50 247 TYR A O 1
ATOM 1993 N N . ASP A 1 248 ? 17.455 8.005 47.859 1.00 69.19 248 ASP A N 1
ATOM 1994 C CA . ASP A 1 248 ? 18.601 8.586 48.555 1.00 69.19 248 ASP A CA 1
ATOM 1995 C C . ASP A 1 248 ? 19.818 7.657 48.391 1.00 69.19 248 ASP A C 1
ATOM 1997 O O . ASP A 1 248 ? 19.726 6.445 48.571 1.00 69.19 248 ASP A O 1
ATOM 2001 N N . SER A 1 249 ? 20.963 8.225 48.007 1.00 61.38 249 SER A N 1
ATOM 2002 C CA . SER A 1 249 ? 22.245 7.518 47.885 1.00 61.38 249 SER A CA 1
ATOM 2003 C C . SER A 1 249 ? 22.932 7.233 49.230 1.00 61.38 249 SER A C 1
ATOM 2005 O O . SER A 1 249 ? 24.003 6.628 49.237 1.00 61.38 249 SER A O 1
ATOM 2007 N N . GLY A 1 250 ? 22.363 7.705 50.343 1.00 72.62 250 GLY A N 1
ATOM 2008 C CA . GLY A 1 250 ? 22.928 7.593 51.688 1.00 72.62 250 GLY A CA 1
ATOM 2009 C C . GLY A 1 250 ? 22.156 6.711 52.672 1.00 72.62 250 GLY A C 1
ATOM 2010 O O . GLY A 1 250 ? 22.646 6.539 53.786 1.00 72.62 250 GLY A O 1
ATOM 2011 N N . ILE A 1 251 ? 20.998 6.161 52.290 1.00 82.75 251 ILE A N 1
ATOM 2012 C CA . ILE A 1 251 ? 20.171 5.323 53.175 1.00 82.75 251 ILE A CA 1
ATOM 2013 C C . ILE A 1 251 ? 20.387 3.832 52.920 1.00 82.75 251 ILE A C 1
ATOM 2015 O O . ILE A 1 251 ? 20.716 3.407 51.812 1.00 82.75 251 ILE A O 1
ATOM 2019 N N . THR A 1 252 ? 20.198 3.040 53.969 1.00 86.62 252 THR A N 1
ATOM 2020 C CA . THR A 1 252 ? 20.195 1.573 53.908 1.00 86.62 252 THR A CA 1
ATOM 2021 C C . THR A 1 252 ? 18.957 1.039 53.181 1.00 86.62 252 THR A C 1
ATOM 2023 O O . THR A 1 252 ? 17.942 1.730 53.058 1.00 86.62 252 THR A O 1
ATOM 2026 N N . ASP A 1 253 ? 19.012 -0.216 52.725 1.00 85.81 253 ASP A N 1
ATOM 2027 C CA . ASP A 1 253 ? 17.862 -0.887 52.103 1.00 85.81 253 ASP A CA 1
ATOM 2028 C C . ASP A 1 253 ? 16.676 -0.985 53.084 1.00 85.81 253 ASP A C 1
ATOM 2030 O O . ASP A 1 253 ? 15.517 -0.839 52.687 1.00 85.81 253 ASP A O 1
ATOM 2034 N N . GLU A 1 254 ? 16.954 -1.179 54.379 1.00 87.50 254 GLU A N 1
ATOM 2035 C CA . GLU A 1 254 ? 15.951 -1.187 55.445 1.00 87.50 254 GLU A CA 1
ATOM 2036 C C . GLU A 1 254 ? 15.261 0.173 55.613 1.00 87.50 254 GLU A C 1
ATOM 2038 O O . GLU A 1 254 ? 14.037 0.227 55.732 1.00 87.50 254 GLU A O 1
ATOM 2043 N N . GLU A 1 255 ? 16.020 1.271 55.588 1.00 89.19 255 GLU A N 1
ATOM 2044 C CA . GLU A 1 255 ? 15.471 2.632 55.652 1.00 89.19 255 GLU A CA 1
ATOM 2045 C C . GLU A 1 255 ? 14.671 2.975 54.390 1.00 89.19 255 GLU A C 1
ATOM 2047 O O . GLU A 1 255 ? 13.578 3.534 54.488 1.00 89.19 255 GLU A O 1
ATOM 2052 N N . ASN A 1 256 ? 15.162 2.588 53.206 1.00 89.75 256 ASN A N 1
ATOM 2053 C CA . ASN A 1 256 ? 14.438 2.771 51.946 1.00 89.75 256 ASN A CA 1
ATOM 2054 C C . ASN A 1 256 ? 13.078 2.059 51.981 1.00 89.75 256 ASN A C 1
ATOM 2056 O O . ASN A 1 256 ? 12.063 2.620 51.565 1.00 89.75 256 ASN A O 1
ATOM 2060 N N . LYS A 1 257 ? 13.055 0.833 52.511 1.00 90.31 257 LYS A N 1
ATOM 2061 C CA . LYS A 1 257 ? 11.831 0.053 52.680 1.00 90.31 257 LYS A CA 1
ATOM 2062 C C . LYS A 1 257 ? 10.875 0.692 53.689 1.00 90.31 257 LYS A C 1
ATOM 2064 O O . LYS A 1 257 ? 9.690 0.791 53.390 1.00 90.31 257 LYS A O 1
ATOM 2069 N N . ALA A 1 258 ? 11.369 1.150 54.839 1.00 92.25 258 ALA A N 1
ATOM 2070 C CA . ALA A 1 258 ? 10.535 1.793 55.856 1.00 92.25 258 ALA A CA 1
ATOM 2071 C C . ALA A 1 258 ? 9.851 3.063 55.319 1.00 92.25 258 ALA A C 1
ATOM 2073 O O . ALA A 1 258 ? 8.645 3.223 55.477 1.00 92.25 258 ALA A O 1
ATOM 2074 N N . LEU A 1 259 ? 10.587 3.920 54.602 1.00 94.06 259 LEU A N 1
ATOM 2075 C CA . LEU A 1 259 ? 10.028 5.123 53.973 1.00 94.06 259 LEU A CA 1
ATOM 2076 C C . LEU A 1 259 ? 8.977 4.791 52.904 1.00 94.06 259 LEU A C 1
ATOM 2078 O O . LEU A 1 259 ? 7.952 5.464 52.807 1.00 94.06 259 LEU A O 1
ATOM 2082 N N . ALA A 1 260 ? 9.205 3.739 52.113 1.00 94.50 260 ALA A N 1
ATOM 2083 C CA . ALA A 1 260 ? 8.220 3.276 51.139 1.00 94.50 260 ALA A CA 1
ATOM 2084 C C . ALA A 1 260 ? 6.942 2.753 51.817 1.00 94.50 260 ALA A C 1
ATOM 2086 O O . ALA A 1 260 ? 5.844 3.028 51.341 1.00 94.50 260 ALA A O 1
ATOM 2087 N N . GLU A 1 261 ? 7.071 2.031 52.934 1.00 94.50 261 GLU A N 1
ATOM 2088 C CA . GLU A 1 261 ? 5.937 1.561 53.739 1.00 94.50 261 GLU A CA 1
ATOM 2089 C C . GLU A 1 261 ? 5.167 2.727 54.385 1.00 94.50 261 GLU A C 1
ATOM 2091 O O . GLU A 1 261 ? 3.937 2.704 54.401 1.00 94.50 261 GLU A O 1
ATOM 2096 N N . GLU A 1 262 ? 5.858 3.770 54.857 1.00 95.69 262 GLU A N 1
ATOM 2097 C CA . GLU A 1 262 ? 5.229 4.988 55.385 1.00 95.69 262 GLU A CA 1
ATOM 2098 C C . GLU A 1 262 ? 4.426 5.731 54.315 1.00 95.69 262 GLU A C 1
ATOM 2100 O O . GLU A 1 262 ? 3.260 6.063 54.536 1.00 95.69 262 GLU A O 1
ATOM 2105 N N . LEU A 1 263 ? 5.014 5.948 53.136 1.00 96.44 263 LEU A N 1
ATOM 2106 C CA . LEU A 1 263 ? 4.316 6.587 52.024 1.00 96.44 263 LEU A CA 1
ATOM 2107 C C . LEU A 1 263 ? 3.136 5.727 51.543 1.00 96.44 263 LEU A C 1
ATOM 2109 O O . LEU A 1 263 ? 2.050 6.250 51.295 1.00 96.44 263 LEU A O 1
ATOM 2113 N N . ALA A 1 264 ? 3.295 4.401 51.482 1.00 95.12 264 ALA A N 1
ATOM 2114 C CA . ALA A 1 264 ? 2.205 3.483 51.152 1.00 95.12 264 ALA A CA 1
ATOM 2115 C C . ALA A 1 264 ? 1.095 3.459 52.220 1.00 95.12 264 ALA A C 1
ATOM 2117 O O . ALA A 1 264 ? -0.040 3.092 51.919 1.00 95.12 264 ALA A O 1
ATOM 2118 N N . ALA A 1 265 ? 1.364 3.858 53.463 1.00 95.81 265 ALA A N 1
ATOM 2119 C CA . ALA A 1 265 ? 0.343 3.892 54.506 1.00 95.81 265 ALA A CA 1
ATOM 2120 C C . ALA A 1 265 ? -0.678 5.031 54.328 1.00 95.81 265 ALA A C 1
ATOM 2122 O O . ALA A 1 265 ? -1.762 4.940 54.917 1.00 95.81 265 ALA A O 1
ATOM 2123 N N . THR A 1 266 ? -0.370 6.046 53.512 1.00 95.44 266 THR A N 1
ATOM 2124 C CA . THR A 1 266 ? -1.272 7.166 53.190 1.00 95.44 266 THR A CA 1
ATOM 2125 C C . THR A 1 266 ? -2.599 6.683 52.591 1.00 95.44 266 THR A C 1
ATOM 2127 O O . THR A 1 266 ? -2.671 5.623 51.964 1.00 95.44 266 THR A O 1
ATOM 2130 N N . LYS A 1 267 ? -3.683 7.424 52.851 1.00 93.06 267 LYS A N 1
ATOM 2131 C CA . LYS A 1 267 ? -5.063 7.032 52.503 1.00 93.06 267 LYS A CA 1
ATOM 2132 C C . LYS A 1 267 ? -5.748 7.967 51.517 1.00 93.06 267 LYS A C 1
ATOM 2134 O O . LYS A 1 267 ? -6.903 7.723 51.170 1.00 93.06 267 LYS A O 1
ATOM 2139 N N . SER A 1 268 ? -5.056 9.005 51.056 1.00 94.50 268 SER A N 1
ATOM 2140 C CA . SER A 1 268 ? -5.544 9.884 49.998 1.00 94.50 268 SER A CA 1
ATOM 2141 C C . SER A 1 268 ? -4.395 10.545 49.222 1.00 94.50 268 SER A C 1
ATOM 2143 O O . SER A 1 268 ? -3.273 10.622 49.739 1.00 94.50 268 SER A O 1
ATOM 2145 N N . PRO A 1 269 ? -4.659 11.074 48.011 1.00 93.88 269 PRO A N 1
ATOM 2146 C CA . PRO A 1 269 ? -3.690 11.846 47.236 1.00 93.88 269 PRO A CA 1
ATOM 2147 C C . PRO A 1 269 ? -3.138 13.053 48.002 1.00 93.88 269 PRO A C 1
ATOM 2149 O O . PRO A 1 269 ? -1.964 13.383 47.866 1.00 93.88 269 PRO A O 1
ATOM 2152 N N . GLU A 1 270 ? -3.959 13.694 48.836 1.00 95.94 270 GLU A N 1
ATOM 2153 C CA . GLU A 1 270 ? -3.554 14.834 49.661 1.00 95.94 270 GLU A CA 1
ATOM 2154 C C . GLU A 1 270 ? -2.607 14.416 50.793 1.00 95.94 270 GLU A C 1
ATOM 2156 O O . GLU A 1 270 ? -1.647 15.130 51.086 1.00 95.94 270 GLU A O 1
ATOM 2161 N N . GLU A 1 271 ? -2.844 13.260 51.425 1.00 96.88 271 GLU A N 1
ATOM 2162 C CA . GLU A 1 271 ? -1.922 12.697 52.420 1.00 96.88 271 GLU A CA 1
ATOM 2163 C C . GLU A 1 271 ? -0.589 12.296 51.776 1.00 96.88 271 GLU A C 1
ATOM 2165 O O . GLU A 1 271 ? 0.471 12.568 52.341 1.00 96.88 271 GLU A O 1
ATOM 2170 N N . PHE A 1 272 ? -0.638 11.720 50.571 1.00 96.94 272 PHE A N 1
ATOM 2171 C CA . PHE A 1 272 ? 0.541 11.388 49.769 1.00 96.94 272 PHE A CA 1
ATOM 2172 C C . PHE A 1 272 ? 1.370 12.642 49.447 1.00 96.94 272 PHE A C 1
ATOM 2174 O O . PHE A 1 272 ? 2.579 12.673 49.681 1.00 96.94 272 PHE A O 1
ATOM 2181 N N . ASP A 1 273 ? 0.714 13.712 48.991 1.00 97.25 273 ASP A N 1
ATOM 2182 C CA . ASP A 1 273 ? 1.357 14.996 48.691 1.00 97.25 273 ASP A CA 1
ATOM 2183 C C . ASP A 1 273 ? 1.931 15.667 49.939 1.00 97.25 273 ASP A C 1
ATOM 2185 O O . ASP A 1 273 ? 3.033 16.214 49.901 1.00 97.25 273 ASP A O 1
ATOM 2189 N N . THR A 1 274 ? 1.223 15.582 51.065 1.00 97.31 274 THR A N 1
ATOM 2190 C CA . THR A 1 274 ? 1.688 16.114 52.354 1.00 97.31 274 THR A CA 1
ATOM 2191 C C . THR A 1 274 ? 2.941 15.384 52.839 1.00 97.31 274 THR A C 1
ATOM 2193 O O . THR A 1 274 ? 3.888 16.017 53.320 1.00 97.31 274 THR A O 1
ATOM 2196 N N . TRP A 1 275 ? 2.978 14.057 52.684 1.00 97.19 275 TRP A N 1
ATOM 2197 C CA . TRP A 1 275 ? 4.156 13.262 53.018 1.00 97.19 275 TRP A CA 1
ATOM 2198 C C . TRP A 1 275 ? 5.347 13.663 52.139 1.00 97.19 275 TRP A C 1
ATOM 2200 O O . TRP A 1 275 ? 6.419 13.980 52.660 1.00 97.19 275 TRP A O 1
ATOM 2210 N N . LEU A 1 276 ? 5.151 13.773 50.818 1.00 96.12 276 LEU A N 1
ATOM 2211 C CA . LEU A 1 276 ? 6.206 14.192 49.887 1.00 96.12 276 LEU A CA 1
ATOM 2212 C C . LEU A 1 276 ? 6.699 15.620 50.134 1.00 96.12 276 LEU A C 1
ATOM 2214 O O . LEU A 1 276 ? 7.901 15.867 50.051 1.00 96.12 276 LEU A O 1
ATOM 2218 N N . ALA A 1 277 ? 5.809 16.549 50.484 1.00 95.62 277 ALA A N 1
ATOM 2219 C CA . ALA A 1 277 ? 6.179 17.917 50.845 1.00 95.62 277 ALA A CA 1
ATOM 2220 C C . ALA A 1 277 ? 7.097 17.977 52.076 1.00 95.62 277 ALA A C 1
ATOM 2222 O O . ALA A 1 277 ? 7.873 18.921 52.213 1.00 95.62 277 ALA A O 1
ATOM 2223 N N . THR A 1 278 ? 7.036 16.964 52.945 1.00 94.31 278 THR A N 1
ATOM 2224 C CA . THR A 1 278 ? 7.916 16.830 54.112 1.00 94.31 278 THR A CA 1
ATOM 2225 C C . THR A 1 278 ? 9.210 16.095 53.763 1.00 94.31 278 THR A C 1
ATOM 2227 O O . THR A 1 278 ? 10.279 16.504 54.208 1.00 94.31 278 THR A O 1
ATOM 2230 N N . TYR A 1 279 ? 9.129 15.039 52.950 1.00 92.94 279 TYR A N 1
ATOM 2231 C CA . TYR A 1 279 ? 10.264 14.183 52.598 1.00 92.94 279 TYR A CA 1
ATOM 2232 C C . TYR A 1 279 ? 11.209 14.805 51.560 1.00 92.94 279 TYR A C 1
ATOM 2234 O O . TYR A 1 279 ? 12.419 14.809 51.751 1.00 92.94 279 TYR A O 1
ATOM 2242 N N . ILE A 1 280 ? 10.694 15.378 50.468 1.00 92.31 280 ILE A N 1
ATOM 2243 C CA . ILE A 1 280 ? 11.530 15.911 49.376 1.00 92.31 280 ILE A CA 1
ATOM 2244 C C . ILE A 1 280 ? 12.574 16.932 49.872 1.00 92.31 280 ILE A C 1
ATOM 2246 O O . ILE A 1 280 ? 13.734 16.803 49.477 1.00 92.31 280 ILE A O 1
ATOM 2250 N N . PRO A 1 281 ? 12.245 17.909 50.747 1.00 91.75 281 PRO A N 1
ATOM 2251 C CA . PRO A 1 281 ? 13.242 18.834 51.290 1.00 91.75 281 PRO A CA 1
ATOM 2252 C C . PRO A 1 281 ? 14.411 18.149 52.007 1.00 91.75 281 PRO A C 1
ATOM 2254 O O . PRO A 1 281 ? 15.524 18.670 51.974 1.00 91.75 281 PRO A O 1
ATOM 2257 N N . THR A 1 282 ? 14.200 16.985 52.634 1.00 90.56 282 THR A N 1
ATOM 2258 C CA . THR A 1 282 ? 15.261 16.290 53.384 1.00 90.56 282 THR A CA 1
ATOM 2259 C C . THR A 1 282 ? 16.324 15.677 52.477 1.00 90.56 282 THR A C 1
ATOM 2261 O O . THR A 1 282 ? 17.401 15.335 52.955 1.00 90.56 282 THR A O 1
ATOM 2264 N N . LEU A 1 283 ? 16.049 15.561 51.173 1.00 89.31 283 LEU A N 1
ATOM 2265 C CA . LEU A 1 283 ? 16.989 15.052 50.170 1.00 89.31 283 LEU A CA 1
ATOM 2266 C C . LEU A 1 283 ? 18.049 16.082 49.756 1.00 89.31 283 LEU A C 1
ATOM 2268 O O . LEU A 1 283 ? 18.997 15.749 49.040 1.00 89.31 283 LEU A O 1
ATOM 2272 N N . TYR A 1 284 ? 17.890 17.339 50.171 1.00 89.12 284 TYR A N 1
ATOM 2273 C CA . TYR A 1 284 ? 18.743 18.443 49.756 1.00 89.12 284 TYR A CA 1
ATOM 2274 C C . TYR A 1 284 ? 19.465 19.069 50.945 1.00 89.12 284 TYR A C 1
ATOM 2276 O O . TYR A 1 284 ? 18.957 19.189 52.056 1.00 89.12 284 TYR A O 1
ATOM 2284 N N . THR A 1 285 ? 20.683 19.523 50.682 1.00 89.25 285 THR A N 1
ATOM 2285 C CA . THR A 1 285 ? 21.410 20.420 51.579 1.00 89.25 285 THR A CA 1
ATOM 2286 C C . THR A 1 285 ? 20.892 21.846 51.414 1.00 89.25 285 THR A C 1
ATOM 2288 O O . THR A 1 285 ? 20.358 22.206 50.365 1.00 89.25 285 THR A O 1
ATOM 2291 N N . GLU A 1 286 ? 21.148 22.718 52.390 1.00 87.38 286 GLU A N 1
ATOM 2292 C CA . GLU A 1 286 ? 20.806 24.144 52.267 1.00 87.38 286 GLU A CA 1
ATOM 2293 C C . GLU A 1 286 ? 21.398 24.795 51.000 1.00 87.38 286 GLU A C 1
ATOM 2295 O O . GLU A 1 286 ? 20.786 25.682 50.412 1.00 87.38 286 GLU A O 1
ATOM 2300 N N . ALA A 1 287 ? 22.562 24.326 50.533 1.00 90.25 287 ALA A N 1
ATOM 2301 C CA . ALA A 1 287 ? 23.245 24.873 49.361 1.00 90.25 287 ALA A CA 1
ATOM 2302 C C . ALA A 1 287 ? 22.596 24.499 48.013 1.00 90.25 287 ALA A C 1
ATOM 2304 O O . ALA A 1 287 ? 22.878 25.157 47.011 1.00 90.25 287 ALA A O 1
ATOM 2305 N N . ASN A 1 288 ? 21.761 23.453 47.962 1.00 91.12 288 ASN A N 1
ATOM 2306 C CA . ASN A 1 288 ? 21.096 22.980 46.740 1.00 91.12 288 ASN A CA 1
ATOM 2307 C C . ASN A 1 288 ? 19.577 22.786 46.903 1.00 91.12 288 ASN A C 1
ATOM 2309 O O . ASN A 1 288 ? 18.968 22.095 46.088 1.00 91.12 288 ASN A O 1
ATOM 2313 N N . MET A 1 289 ? 18.983 23.404 47.928 1.00 92.69 289 MET A N 1
ATOM 2314 C CA . MET A 1 289 ? 17.551 23.344 48.212 1.00 92.69 289 MET A CA 1
ATOM 2315 C C . MET A 1 289 ? 16.731 23.913 47.038 1.00 92.69 289 MET A C 1
ATOM 2317 O O . MET A 1 289 ? 16.945 25.068 46.649 1.00 92.69 289 MET A O 1
ATOM 2321 N N . PRO A 1 290 ? 15.787 23.148 46.461 1.00 92.31 290 PRO A N 1
ATOM 2322 C CA . PRO A 1 290 ? 14.857 23.673 45.471 1.00 92.31 290 PRO A CA 1
ATOM 2323 C C . PRO A 1 290 ? 13.930 24.731 46.089 1.00 92.31 290 PRO A C 1
ATOM 2325 O O . PRO A 1 290 ? 13.658 24.718 47.287 1.00 92.31 290 PRO A O 1
ATOM 2328 N N . SER A 1 291 ? 13.409 25.647 45.269 1.00 95.19 291 SER A N 1
ATOM 2329 C CA . SER A 1 291 ? 12.357 26.565 45.720 1.00 95.19 291 SER A CA 1
ATOM 2330 C C . SER A 1 291 ? 11.072 25.806 46.068 1.00 95.19 291 SER A C 1
ATOM 2332 O O . SER A 1 291 ? 10.807 24.743 45.508 1.00 95.19 291 SER A O 1
ATOM 2334 N N . GLU A 1 292 ? 10.229 26.392 46.922 1.00 92.75 292 GLU A N 1
ATOM 2335 C CA . GLU A 1 292 ? 8.904 25.838 47.250 1.00 92.75 292 GLU A CA 1
ATOM 2336 C C . GLU A 1 292 ? 8.062 25.565 45.992 1.00 92.75 292 GLU A C 1
ATOM 2338 O O . GLU A 1 292 ? 7.417 24.526 45.887 1.00 92.75 292 GLU A O 1
ATOM 2343 N N . GLU A 1 293 ? 8.131 26.452 44.993 1.00 94.38 293 GLU A N 1
ATOM 2344 C CA . GLU A 1 293 ? 7.461 26.273 43.698 1.00 94.38 293 GLU A CA 1
ATOM 2345 C C . GLU A 1 293 ? 7.975 25.037 42.944 1.00 94.38 293 GLU A C 1
ATOM 2347 O O . GLU A 1 293 ? 7.187 24.267 42.394 1.00 94.38 293 GLU A O 1
ATOM 2352 N N . ASN A 1 294 ? 9.292 24.805 42.948 1.00 94.56 294 ASN A N 1
ATOM 2353 C CA . ASN A 1 294 ? 9.876 23.632 42.301 1.00 94.56 294 ASN A CA 1
ATOM 2354 C C . ASN A 1 294 ? 9.500 22.340 43.034 1.00 94.56 294 ASN A C 1
ATOM 2356 O O . ASN A 1 294 ? 9.237 21.338 42.375 1.00 94.56 294 ASN A O 1
ATOM 2360 N N . ILE A 1 295 ? 9.428 22.362 44.368 1.00 93.44 295 ILE A N 1
ATOM 2361 C CA . ILE A 1 295 ? 8.972 21.215 45.167 1.00 93.44 295 ILE A CA 1
ATOM 2362 C C . ILE A 1 295 ? 7.503 20.912 44.862 1.00 93.44 295 ILE A C 1
ATOM 2364 O O . ILE A 1 295 ? 7.164 19.768 44.570 1.00 93.44 295 ILE A O 1
ATOM 2368 N N . ALA A 1 296 ? 6.636 21.928 44.841 1.00 93.56 296 ALA A N 1
ATOM 2369 C CA . ALA A 1 296 ? 5.230 21.757 44.476 1.00 93.56 296 ALA A CA 1
ATOM 2370 C C . ALA A 1 296 ? 5.072 21.166 43.065 1.00 93.56 296 ALA A C 1
ATOM 2372 O O . ALA A 1 296 ? 4.230 20.296 42.845 1.00 93.56 296 ALA A O 1
ATOM 2373 N N . LYS A 1 297 ? 5.919 21.586 42.116 1.00 94.12 297 LYS A N 1
ATOM 2374 C CA . LYS A 1 297 ? 5.949 21.010 40.770 1.00 94.12 297 LYS A CA 1
ATOM 2375 C C . LYS A 1 297 ? 6.406 19.550 40.769 1.00 94.12 297 LYS A C 1
ATOM 2377 O O . LYS A 1 297 ? 5.759 18.734 40.128 1.00 94.12 297 LYS A O 1
ATOM 2382 N N . MET A 1 298 ? 7.462 19.205 41.509 1.00 93.62 298 MET A N 1
ATOM 2383 C CA . MET A 1 298 ? 7.919 17.815 41.650 1.00 93.62 298 MET A CA 1
ATOM 2384 C C . MET A 1 298 ? 6.814 16.904 42.189 1.00 93.62 298 MET A C 1
ATOM 2386 O O . MET A 1 298 ? 6.644 15.794 41.698 1.00 93.62 298 MET A O 1
ATOM 2390 N N . ILE A 1 299 ? 6.044 17.385 43.168 1.00 95.69 299 ILE A N 1
ATOM 2391 C CA . ILE A 1 299 ? 4.894 16.667 43.725 1.00 95.69 299 ILE A CA 1
ATOM 2392 C C . ILE A 1 299 ? 3.785 16.526 42.677 1.00 95.69 299 ILE A C 1
ATOM 2394 O O . ILE A 1 299 ? 3.244 15.437 42.497 1.00 95.69 299 ILE A O 1
ATOM 2398 N N . ALA A 1 300 ? 3.466 17.590 41.937 1.00 92.62 300 ALA A N 1
ATOM 2399 C CA . ALA A 1 300 ? 2.469 17.537 40.869 1.00 92.62 300 ALA A CA 1
ATOM 2400 C C . ALA A 1 300 ? 2.857 16.554 39.747 1.00 92.62 300 ALA A C 1
ATOM 2402 O O . ALA A 1 300 ? 1.997 15.821 39.257 1.00 92.62 300 ALA A O 1
ATOM 2403 N N . ASP A 1 301 ? 4.144 16.490 39.398 1.00 93.44 301 ASP A N 1
ATOM 2404 C CA . ASP A 1 301 ? 4.693 15.607 38.361 1.00 93.44 301 ASP A CA 1
ATOM 2405 C C . ASP A 1 301 ? 4.651 14.113 38.757 1.00 93.44 301 ASP A C 1
ATOM 2407 O O . ASP A 1 301 ? 4.856 13.249 37.906 1.00 93.44 301 ASP A O 1
ATOM 2411 N N . THR A 1 302 ? 4.331 13.777 40.016 1.00 94.69 302 THR A N 1
ATOM 2412 C CA . THR A 1 302 ? 4.075 12.380 40.428 1.00 94.69 302 THR A CA 1
ATOM 2413 C C . THR A 1 302 ? 2.758 11.824 39.887 1.00 94.69 302 THR A C 1
ATOM 2415 O O . THR A 1 302 ? 2.559 10.610 39.908 1.00 94.69 302 THR A O 1
ATOM 2418 N N . MET A 1 303 ? 1.848 12.689 39.427 1.00 94.69 303 MET A N 1
ATOM 2419 C CA . MET A 1 303 ? 0.515 12.316 38.963 1.00 94.69 303 MET A CA 1
ATOM 2420 C C . MET A 1 303 ? 0.515 11.905 37.486 1.00 94.69 303 MET A C 1
ATOM 2422 O O . MET A 1 303 ? 0.842 12.697 36.603 1.00 94.69 303 MET A O 1
ATOM 2426 N N . VAL A 1 304 ? 0.005 10.708 37.208 1.00 90.94 304 VAL A N 1
ATOM 2427 C CA . VAL A 1 304 ? -0.271 10.186 35.865 1.00 90.94 304 VAL A CA 1
ATOM 2428 C C . VAL A 1 304 ? -1.785 10.048 35.706 1.00 90.94 304 VAL A C 1
ATOM 2430 O O . VAL A 1 304 ? -2.436 9.445 36.551 1.00 90.94 304 VAL A O 1
ATOM 2433 N N . LYS A 1 305 ? -2.368 10.640 34.654 1.00 85.56 305 LYS A N 1
ATOM 2434 C CA . LYS A 1 305 ? -3.836 10.761 34.491 1.00 85.56 305 LYS A CA 1
ATOM 2435 C C . LYS A 1 305 ? -4.462 9.824 33.459 1.00 85.56 305 LYS A C 1
ATOM 2437 O O . LYS A 1 305 ? -5.665 9.615 33.504 1.00 85.56 305 LYS A O 1
ATOM 2442 N N . GLU A 1 306 ? -3.668 9.307 32.529 1.00 85.25 306 GLU A N 1
ATOM 2443 C CA . GLU A 1 306 ? -4.154 8.552 31.366 1.00 85.25 306 GLU A CA 1
ATOM 2444 C C . GLU A 1 306 ? -3.277 7.319 31.134 1.00 85.25 306 GLU A C 1
ATOM 2446 O O . GLU A 1 306 ? -2.750 7.082 30.044 1.00 85.25 306 GLU A O 1
ATOM 2451 N N . TYR A 1 307 ? -3.044 6.548 32.195 1.00 84.31 307 TYR A N 1
ATOM 2452 C CA . TYR A 1 307 ? -2.272 5.323 32.068 1.00 84.31 307 TYR A CA 1
ATOM 2453 C C . TYR A 1 307 ? -3.128 4.240 31.419 1.00 84.31 307 TYR A C 1
ATOM 2455 O O . TYR A 1 307 ? -4.180 3.873 31.940 1.00 84.31 307 TYR A O 1
ATOM 2463 N N . SER A 1 308 ? -2.668 3.743 30.275 1.00 83.12 308 SER A N 1
ATOM 2464 C CA . SER A 1 308 ? -3.248 2.592 29.581 1.00 83.12 308 SER A CA 1
ATOM 2465 C C . SER A 1 308 ? -2.402 1.361 29.844 1.00 83.12 308 SER A C 1
ATOM 2467 O O . SER A 1 308 ? -1.181 1.470 29.955 1.00 83.12 308 SER A O 1
ATOM 2469 N N . PHE A 1 309 ? -3.049 0.203 29.891 1.00 79.12 309 PHE A N 1
ATOM 2470 C CA . PHE A 1 309 ? -2.396 -1.088 30.056 1.00 79.12 309 PHE A CA 1
ATOM 2471 C C . PHE A 1 309 ? -1.282 -1.293 29.009 1.00 79.12 309 PHE A C 1
ATOM 2473 O O . PHE A 1 309 ? -1.541 -1.248 27.805 1.00 79.12 309 PHE A O 1
ATOM 2480 N N . GLN A 1 310 ? -0.039 -1.518 29.455 1.00 72.81 310 GLN A N 1
ATOM 2481 C CA . GLN A 1 310 ? 1.144 -1.645 28.578 1.00 72.81 310 GLN A CA 1
ATOM 2482 C C . GLN A 1 310 ? 1.657 -3.089 28.428 1.00 72.81 310 GLN A C 1
ATOM 2484 O O . GLN A 1 310 ? 2.657 -3.305 27.743 1.00 72.81 310 GLN A O 1
ATOM 2489 N N . SER A 1 311 ? 0.945 -4.072 28.993 1.00 64.69 311 SER A N 1
ATOM 2490 C CA . SER A 1 311 ? 1.232 -5.519 29.050 1.00 64.69 311 SER A CA 1
ATOM 2491 C C . SER A 1 311 ? 2.069 -6.015 30.242 1.00 64.69 311 SER A C 1
ATOM 2493 O O . SER A 1 311 ? 3.298 -6.000 30.245 1.00 64.69 311 SER A O 1
ATOM 2495 N N . GLY A 1 312 ? 1.368 -6.607 31.216 1.00 65.75 312 GLY A N 1
ATOM 2496 C CA . GLY A 1 312 ? 1.906 -7.593 32.161 1.00 65.75 312 GLY A CA 1
ATOM 2497 C C . GLY A 1 312 ? 2.935 -7.091 33.177 1.00 65.75 312 GLY A C 1
ATOM 2498 O O . GLY A 1 312 ? 3.605 -7.918 33.800 1.00 65.75 312 GLY A O 1
ATOM 2499 N N . THR A 1 313 ? 3.092 -5.778 33.359 1.00 79.44 313 THR A N 1
ATOM 2500 C CA . THR A 1 313 ? 3.946 -5.238 34.424 1.00 79.44 313 THR A CA 1
ATOM 2501 C C . THR A 1 313 ? 3.291 -5.409 35.798 1.00 79.44 313 THR A C 1
ATOM 2503 O O . THR A 1 313 ? 2.076 -5.562 35.914 1.00 79.44 313 THR A O 1
ATOM 2506 N N . ALA A 1 314 ? 4.083 -5.349 36.876 1.00 79.69 314 ALA A N 1
ATOM 2507 C CA . ALA A 1 314 ? 3.534 -5.360 38.237 1.00 79.69 314 ALA A CA 1
ATOM 2508 C C . ALA A 1 314 ? 2.560 -4.188 38.480 1.00 79.69 314 ALA A C 1
ATOM 2510 O O . ALA A 1 314 ? 1.609 -4.328 39.247 1.00 79.69 314 ALA A O 1
ATOM 2511 N N . LEU A 1 315 ? 2.781 -3.058 37.799 1.00 82.94 315 LEU A N 1
ATOM 2512 C CA . LEU A 1 315 ? 1.896 -1.899 37.827 1.00 82.94 315 LEU A CA 1
ATOM 2513 C C . LEU A 1 315 ? 0.592 -2.148 37.059 1.00 82.94 315 LEU A C 1
ATOM 2515 O O . LEU A 1 315 ? -0.470 -1.802 37.566 1.00 82.94 315 LEU A O 1
ATOM 2519 N N . ASP A 1 316 ? 0.656 -2.785 35.886 1.00 80.88 316 ASP A N 1
ATOM 2520 C CA . ASP A 1 316 ? -0.533 -3.172 35.116 1.00 80.88 316 ASP A CA 1
ATOM 2521 C C . ASP A 1 316 ? -1.432 -4.106 35.935 1.00 80.88 316 ASP A C 1
ATOM 2523 O O . ASP A 1 316 ? -2.630 -3.862 36.071 1.00 80.88 316 ASP A O 1
ATOM 2527 N N . THR A 1 317 ? -0.837 -5.142 36.537 1.00 80.88 317 THR A N 1
ATOM 2528 C CA . THR A 1 317 ? -1.534 -6.065 37.442 1.00 80.88 317 THR A CA 1
ATOM 2529 C C . THR A 1 317 ? -2.156 -5.310 38.614 1.00 80.88 317 THR A C 1
ATOM 2531 O O . THR A 1 317 ? -3.302 -5.547 38.974 1.00 80.88 317 THR A O 1
ATOM 2534 N N . PHE A 1 318 ? -1.432 -4.353 39.195 1.00 84.25 318 PHE A N 1
ATOM 2535 C CA . PHE A 1 318 ? -1.952 -3.576 40.312 1.00 84.25 318 PHE A CA 1
ATOM 2536 C C . PHE A 1 318 ? -3.109 -2.644 39.925 1.00 84.25 318 PHE A C 1
ATOM 2538 O O . PHE A 1 318 ? -4.066 -2.563 40.687 1.00 84.25 318 PHE A O 1
ATOM 2545 N N . LEU A 1 319 ? -3.041 -1.945 38.788 1.00 84.88 319 LEU A N 1
ATOM 2546 C CA . LEU A 1 319 ? -4.026 -0.925 38.400 1.00 84.88 319 LEU A CA 1
ATOM 2547 C C . LEU A 1 319 ? -5.283 -1.490 37.727 1.00 84.88 319 LEU A C 1
ATOM 2549 O O . LEU A 1 319 ? -6.337 -0.863 37.815 1.00 84.88 319 LEU A O 1
ATOM 2553 N N . PHE A 1 320 ? -5.186 -2.640 37.055 1.00 80.19 320 PHE A N 1
ATOM 2554 C CA . PHE A 1 320 ? -6.263 -3.178 36.212 1.00 80.19 320 PHE A CA 1
ATOM 2555 C C . PHE A 1 320 ? -6.876 -4.494 36.725 1.00 80.19 320 PHE A C 1
ATOM 2557 O O . PHE A 1 320 ? -7.762 -5.048 36.076 1.00 80.19 320 PHE A O 1
ATOM 2564 N N . GLU A 1 321 ? -6.463 -5.001 37.892 1.00 73.88 321 GLU A N 1
ATOM 2565 C CA . GLU A 1 321 ? -7.157 -6.117 38.549 1.00 73.88 321 GLU A CA 1
ATOM 2566 C C . GLU A 1 321 ? -8.516 -5.684 39.138 1.00 73.88 321 GLU A C 1
ATOM 2568 O O . GLU A 1 321 ? -8.644 -4.656 39.799 1.00 73.88 321 GLU A O 1
ATOM 2573 N N . THR A 1 322 ? -9.543 -6.522 38.964 1.00 57.12 322 THR A N 1
ATOM 2574 C CA . THR A 1 322 ? -10.971 -6.247 39.244 1.00 57.12 322 THR A CA 1
ATOM 2575 C C . THR A 1 322 ? -11.354 -5.980 40.710 1.00 57.12 322 THR A C 1
ATOM 2577 O O . THR A 1 322 ? -12.534 -5.813 41.005 1.00 57.12 322 THR A O 1
ATOM 2580 N N . ALA A 1 323 ? -10.409 -5.967 41.652 1.00 60.56 323 ALA A N 1
ATOM 2581 C CA . ALA A 1 323 ? -10.681 -5.888 43.094 1.00 60.56 323 ALA A CA 1
ATOM 2582 C C . ALA A 1 323 ? -10.103 -4.637 43.786 1.00 60.56 323 ALA A C 1
ATOM 2584 O O . ALA A 1 323 ? -9.940 -4.643 45.007 1.00 60.56 323 ALA A O 1
ATOM 2585 N N . LYS A 1 324 ? -9.762 -3.588 43.030 1.00 68.50 324 LYS A N 1
ATOM 2586 C CA . LYS A 1 324 ? -9.122 -2.378 43.564 1.00 68.50 324 LYS A CA 1
ATOM 2587 C C . LYS A 1 324 ? -10.103 -1.295 43.971 1.00 68.50 324 LYS A C 1
ATOM 2589 O O . LYS A 1 324 ? -11.186 -1.170 43.407 1.00 68.50 324 LYS A O 1
ATOM 2594 N N . ASN A 1 325 ? -9.676 -0.490 44.941 1.00 78.00 325 ASN A N 1
ATOM 2595 C CA . ASN A 1 325 ? -10.355 0.738 45.338 1.00 78.00 325 ASN A CA 1
ATOM 2596 C C . ASN A 1 325 ? -9.472 1.954 45.035 1.00 78.00 325 ASN A C 1
ATOM 2598 O O . ASN A 1 325 ? -8.243 1.858 45.016 1.00 78.00 325 ASN A O 1
ATOM 2602 N N . GLU A 1 326 ? -10.096 3.116 44.845 1.00 84.50 326 GLU A N 1
ATOM 2603 C CA . GLU A 1 326 ? -9.372 4.389 44.856 1.00 84.50 326 GLU A CA 1
ATOM 2604 C C . GLU A 1 326 ? -8.569 4.536 46.159 1.00 84.50 326 GLU A C 1
ATOM 2606 O O . GLU A 1 326 ? -8.979 4.066 47.225 1.00 84.50 326 GLU A O 1
ATOM 2611 N N . ASN A 1 327 ? -7.417 5.198 46.065 1.00 90.12 327 ASN A N 1
ATOM 2612 C CA . ASN A 1 327 ? -6.456 5.440 47.144 1.00 90.12 327 ASN A CA 1
ATOM 2613 C C . ASN A 1 327 ? -5.731 4.194 47.671 1.00 90.12 327 ASN A C 1
ATOM 2615 O O . ASN A 1 327 ? -4.962 4.292 48.629 1.00 90.12 327 ASN A O 1
ATOM 2619 N N . GLU A 1 328 ? -5.940 3.022 47.066 1.00 91.62 328 GLU A N 1
ATOM 2620 C CA . GLU A 1 328 ? -5.123 1.851 47.364 1.00 91.62 328 GLU A CA 1
ATOM 2621 C C . GLU A 1 328 ? -3.679 2.089 46.912 1.00 91.62 328 GLU A C 1
ATOM 2623 O O . GLU A 1 328 ? -3.420 2.694 45.868 1.00 91.62 328 GLU A O 1
ATOM 2628 N N . THR A 1 329 ? -2.729 1.607 47.706 1.00 93.00 329 THR A N 1
ATOM 2629 C CA . THR A 1 329 ? -1.299 1.763 47.456 1.00 93.00 329 THR A CA 1
ATOM 2630 C C . THR A 1 329 ? -0.623 0.413 47.268 1.00 93.00 329 THR A C 1
ATOM 2632 O O . THR A 1 329 ? -1.044 -0.605 47.821 1.00 93.00 329 THR A O 1
ATOM 2635 N N . THR A 1 330 ? 0.466 0.399 46.507 1.00 92.00 330 THR A N 1
ATOM 2636 C CA . THR A 1 330 ? 1.386 -0.738 46.452 1.00 92.00 330 THR A CA 1
ATOM 2637 C C . THR A 1 330 ? 2.826 -0.259 46.397 1.00 92.00 330 THR A C 1
ATOM 2639 O O . THR A 1 330 ? 3.110 0.850 45.942 1.00 92.00 330 THR A O 1
ATOM 2642 N N . VAL A 1 331 ? 3.739 -1.120 46.833 1.00 92.62 331 VAL A N 1
ATOM 2643 C CA . VAL A 1 331 ? 5.179 -0.907 46.714 1.00 92.62 331 VAL A CA 1
ATOM 2644 C C . VAL A 1 331 ? 5.723 -1.904 45.703 1.00 92.62 331 VAL A C 1
ATOM 2646 O O . VAL A 1 331 ? 5.610 -3.115 45.890 1.00 92.62 331 VAL A O 1
ATOM 2649 N N . VAL A 1 332 ? 6.335 -1.396 44.637 1.00 89.44 332 VAL A N 1
ATOM 2650 C CA . VAL A 1 332 ? 7.043 -2.206 43.644 1.00 89.44 332 VAL A CA 1
ATOM 2651 C C . VAL A 1 332 ? 8.538 -1.981 43.816 1.00 89.44 332 VAL A C 1
ATOM 2653 O O . VAL A 1 332 ? 9.024 -0.852 43.717 1.00 89.44 332 VAL A O 1
ATOM 2656 N N . THR A 1 333 ? 9.268 -3.063 44.076 1.00 87.25 333 THR A N 1
ATOM 2657 C CA . THR A 1 333 ? 10.725 -3.039 44.217 1.00 87.25 333 THR A CA 1
ATOM 2658 C C . THR A 1 333 ? 11.387 -3.472 42.915 1.00 87.25 333 THR A C 1
ATOM 2660 O O . THR A 1 333 ? 11.293 -4.634 42.523 1.00 87.25 333 THR A O 1
ATOM 2663 N N . GLU A 1 334 ? 12.124 -2.568 42.275 1.00 81.31 334 GLU A N 1
ATOM 2664 C CA . GLU A 1 334 ? 12.909 -2.864 41.074 1.00 81.31 334 GLU A CA 1
ATOM 2665 C C . GLU A 1 334 ? 14.340 -2.356 41.238 1.00 81.31 334 GLU A C 1
ATOM 2667 O O . GLU A 1 334 ? 14.571 -1.201 41.588 1.00 81.31 334 GLU A O 1
ATOM 2672 N N . ASN A 1 335 ? 15.329 -3.222 40.987 1.00 77.88 335 ASN A N 1
ATOM 2673 C CA . ASN A 1 335 ? 16.756 -2.885 41.087 1.00 77.88 335 ASN A CA 1
ATOM 2674 C C . ASN A 1 335 ? 17.156 -2.237 42.434 1.00 77.88 335 ASN A C 1
ATOM 2676 O O . ASN A 1 335 ? 17.969 -1.314 42.462 1.00 77.88 335 ASN A O 1
ATOM 2680 N N . GLY A 1 336 ? 16.565 -2.700 43.543 1.00 76.19 336 GLY A N 1
ATOM 2681 C CA . GLY A 1 336 ? 16.823 -2.166 44.888 1.00 76.19 336 GLY A CA 1
ATOM 2682 C C . GLY A 1 336 ? 16.151 -0.821 45.182 1.00 76.19 336 GLY A C 1
ATOM 2683 O O . GLY A 1 336 ? 16.449 -0.204 46.196 1.00 76.19 336 GLY A O 1
ATOM 2684 N N . ARG A 1 337 ? 15.250 -0.347 44.313 1.00 82.00 337 ARG A N 1
ATOM 2685 C CA . ARG A 1 337 ? 14.484 0.886 44.522 1.00 82.00 337 ARG A CA 1
ATOM 2686 C C . ARG A 1 337 ? 13.020 0.565 44.750 1.00 82.00 337 ARG A C 1
ATOM 2688 O O . ARG A 1 337 ? 12.409 -0.126 43.936 1.00 82.00 337 ARG A O 1
ATOM 2695 N N . ASN A 1 338 ? 12.459 1.102 45.827 1.00 91.00 338 ASN A N 1
ATOM 2696 C CA . ASN A 1 338 ? 11.037 0.996 46.115 1.00 91.00 338 ASN A CA 1
ATOM 2697 C C . ASN A 1 338 ? 10.284 2.171 45.489 1.00 91.00 338 ASN A C 1
ATOM 2699 O O . ASN A 1 338 ? 10.541 3.333 45.808 1.00 91.00 338 ASN A O 1
ATOM 2703 N N . THR A 1 339 ? 9.351 1.855 44.596 1.00 92.81 339 THR A N 1
ATOM 2704 C CA . THR A 1 339 ? 8.406 2.822 44.034 1.00 92.81 339 THR A CA 1
ATOM 2705 C C . THR A 1 339 ? 7.037 2.574 44.625 1.00 92.81 339 THR A C 1
ATOM 2707 O O . THR A 1 339 ? 6.515 1.463 44.542 1.00 92.81 339 THR A O 1
ATOM 2710 N N . VAL A 1 340 ? 6.469 3.612 45.228 1.00 94.69 340 VAL A N 1
ATOM 2711 C CA . VAL A 1 340 ? 5.114 3.577 45.765 1.00 94.69 340 VAL A CA 1
ATOM 2712 C C . VAL A 1 340 ? 4.168 4.103 44.704 1.00 94.69 340 VAL A C 1
ATOM 2714 O O . VAL A 1 340 ? 4.365 5.208 44.200 1.00 94.69 340 VAL A O 1
ATOM 2717 N N . TYR A 1 341 ? 3.151 3.312 44.387 1.00 93.88 341 TYR A N 1
ATOM 2718 C CA . TYR A 1 341 ? 2.056 3.689 43.506 1.00 93.88 341 TYR A CA 1
ATOM 2719 C C . TYR A 1 341 ? 0.784 3.843 44.332 1.00 93.88 341 TYR A C 1
ATOM 2721 O O . TYR A 1 341 ? 0.505 2.988 45.168 1.00 93.88 341 TYR A O 1
ATOM 2729 N N . MET A 1 342 ? 0.013 4.899 44.086 1.00 94.31 342 MET A N 1
ATOM 2730 C CA . MET A 1 342 ? -1.310 5.124 44.670 1.00 94.31 342 MET A CA 1
ATOM 2731 C C . MET A 1 342 ? -2.342 5.262 43.557 1.00 94.31 342 MET A C 1
ATOM 2733 O O . MET A 1 342 ? -2.187 6.117 42.687 1.00 94.31 342 MET A O 1
ATOM 2737 N N . VAL A 1 343 ? -3.409 4.471 43.611 1.00 92.38 343 VAL A N 1
ATOM 2738 C CA . VAL A 1 343 ? -4.554 4.606 42.704 1.00 92.38 343 VAL A CA 1
ATOM 2739 C C . VAL A 1 343 ? -5.278 5.919 42.992 1.00 92.38 343 VAL A C 1
ATOM 2741 O O . VAL A 1 343 ? -5.645 6.180 44.131 1.00 92.38 343 VAL A O 1
ATOM 2744 N N . VAL A 1 344 ? -5.523 6.730 41.966 1.00 91.00 344 VAL A N 1
ATOM 2745 C CA . VAL A 1 344 ? -6.329 7.961 42.068 1.00 91.00 344 VAL A CA 1
ATOM 2746 C C . VAL A 1 344 ? -7.666 7.801 41.359 1.00 91.00 344 VAL A C 1
ATOM 2748 O O . VAL A 1 344 ? -8.685 8.262 41.856 1.00 91.00 344 VAL A O 1
ATOM 2751 N N . THR A 1 345 ? -7.680 7.144 40.203 1.00 86.31 345 THR A N 1
ATOM 2752 C CA . THR A 1 345 ? -8.910 6.839 39.466 1.00 86.31 345 THR A CA 1
ATOM 2753 C C . THR A 1 345 ? -8.761 5.467 38.835 1.00 86.31 345 THR A C 1
ATOM 2755 O O . THR A 1 345 ? -7.727 5.171 38.231 1.00 86.31 345 THR A O 1
ATOM 2758 N N . LEU A 1 346 ? -9.774 4.625 39.017 1.00 81.75 346 LEU A N 1
ATOM 2759 C CA . LEU A 1 346 ? -9.819 3.292 38.426 1.00 81.75 346 LEU A CA 1
ATOM 2760 C C . LEU A 1 346 ? -10.138 3.370 36.920 1.00 81.75 346 LEU A C 1
ATOM 2762 O O . LEU A 1 346 ? -10.779 4.337 36.503 1.00 81.75 346 LEU A O 1
ATOM 2766 N N . PRO A 1 347 ? -9.725 2.361 36.131 1.00 69.56 347 PRO A N 1
ATOM 2767 C CA . PRO A 1 347 ? -10.131 2.214 34.736 1.00 69.56 347 PRO A CA 1
ATOM 2768 C C . PRO A 1 347 ? -11.659 2.224 34.567 1.00 69.56 347 PRO A C 1
ATOM 2770 O O . PRO A 1 347 ? -12.364 1.449 35.255 1.00 69.56 347 PRO A O 1
#

Foldseek 3Di:
DDDPVVVVVVVVVVVVVVVVVVVVVVVVVVVVVVVVVVVVVVVVVVVVVVVVVVVVVQVVLQQLPQQQVAFPDADPPDTQTNLLLLQLLLVLVCVVLVVVPDPLNVPDDPVDDQQPACSDPVDGNSRVSSVVSVVVVVLLNVLLVVLVVVVHADDPVLLVVLVVVLVVLCVVCVVVVHHSSVSCCVRRNRNHDSVSSSVSSRSNVSSVVSVVVVVVPDPDDPVNVVVCCVVPVLQVAFFKKFKDKQDDPPDDLVVLVVLLVVLQVDQALVSNLVSQLVPVQVRDDPVPGDDPVVSNVVSVVRIDHGHGQPPDDPVSCVQADPPDDAQHWDWDADPSITMIMGTHGHD